Protein AF-A0A521UUV5-F1 (afdb_monomer_lite)

Foldseek 3Di:
DDDDDDDDDDDDDDDDDDDDDDLVLLVVLVVQVVVVVPPDDDDDADDDDPDTDDLVVVLVCLLVFQWEWEDESLLQKTWTWHCDDDPPGGTDIDMDGDDSHQVSVQCVCCVVCVVVHRDPDYHYHHPHDQLCVCVVSCVLVSVLVSSVVRVDPPRSVNSVVRSVVSNVSSVVSVVCVVVCPPHDDPDDDD

Sequence (190 aa):
MAAQPKVDEMGPRHRAAHHSRDWRLARRSLASWQNRLAVETKGAEHVENGFRVDINQILTHVEQSQVMSIFFPILGKSLLIDLRHDAEEGPYVTLAPMAASVEDRLNEFGELRPHFGKPENMLAVPWVWRVGGLKDSGVLAILMRRMDETGSREAGRTCEECYVTLLQAERDQQLAIVKGDGFRTIWERK

Structure (mmCIF, N/CA/C/O backbone):
data_AF-A0A521UUV5-F1
#
_entry.id   AF-A0A521UUV5-F1
#
loop_
_atom_site.group_PDB
_atom_site.id
_atom_site.type_symbol
_atom_site.label_atom_id
_atom_site.label_alt_id
_atom_site.label_comp_id
_atom_site.label_asym_id
_atom_site.label_entity_id
_atom_site.label_seq_id
_atom_site.pdbx_PDB_ins_code
_atom_site.Cartn_x
_atom_site.Cartn_y
_atom_site.Cartn_z
_atom_site.occupancy
_atom_site.B_iso_or_equiv
_atom_site.auth_seq_id
_atom_site.auth_comp_id
_atom_site.auth_asym_id
_atom_site.auth_atom_id
_atom_site.pdbx_PDB_model_num
ATOM 1 N N . MET A 1 1 ? -31.494 52.769 -27.373 1.00 39.16 1 MET A N 1
ATOM 2 C CA . MET A 1 1 ? -30.280 52.217 -28.015 1.00 39.16 1 MET A CA 1
ATOM 3 C C . MET A 1 1 ? -29.458 51.563 -26.918 1.00 39.16 1 MET A C 1
ATOM 5 O O . MET A 1 1 ? -28.804 52.265 -26.170 1.00 39.16 1 MET A O 1
ATOM 9 N N . ALA A 1 2 ? -29.801 50.340 -26.528 1.00 35.97 2 ALA A N 1
ATOM 10 C CA . ALA A 1 2 ? -29.539 49.066 -27.212 1.00 35.97 2 ALA A CA 1
ATOM 11 C C . ALA A 1 2 ? -28.198 48.486 -26.735 1.00 35.97 2 ALA A C 1
ATOM 13 O O . ALA A 1 2 ? -27.128 48.913 -27.152 1.00 35.97 2 ALA A O 1
ATOM 14 N N . ALA A 1 3 ? -28.325 47.548 -25.799 1.00 38.88 3 ALA A N 1
ATOM 15 C CA . ALA A 1 3 ? -27.293 46.634 -25.345 1.00 38.88 3 ALA A CA 1
ATOM 16 C C . ALA A 1 3 ? -27.168 45.425 -26.295 1.00 38.88 3 ALA A C 1
ATOM 18 O O . ALA A 1 3 ? -28.107 45.162 -27.047 1.00 38.88 3 ALA A O 1
ATOM 19 N N . GLN A 1 4 ? -26.069 44.671 -26.103 1.00 30.25 4 GLN A N 1
ATOM 20 C CA . GLN A 1 4 ? -25.720 43.293 -26.539 1.00 30.25 4 GLN A CA 1
ATOM 21 C C . GLN A 1 4 ? -24.612 43.170 -27.614 1.00 30.25 4 GLN A C 1
ATOM 23 O O . GLN A 1 4 ? -24.483 44.096 -28.412 1.00 30.25 4 GLN A O 1
ATOM 28 N N . PRO A 1 5 ? -23.844 42.040 -27.687 1.00 40.56 5 PRO A N 1
ATOM 29 C CA . PRO A 1 5 ? -24.022 40.747 -26.986 1.00 40.56 5 PRO A CA 1
ATOM 30 C C . PRO A 1 5 ? -22.776 40.094 -26.318 1.00 40.56 5 PRO A C 1
ATOM 32 O O . PRO A 1 5 ? -21.636 40.524 -26.459 1.00 40.56 5 PRO A O 1
ATOM 35 N N . LYS A 1 6 ? -23.084 39.005 -25.591 1.00 41.47 6 LYS A N 1
ATOM 36 C CA . LYS A 1 6 ? -22.251 37.914 -25.034 1.00 41.47 6 LYS A CA 1
ATOM 37 C C . LYS A 1 6 ? -21.745 36.947 -26.124 1.00 41.47 6 LYS A C 1
ATOM 39 O O . LYS A 1 6 ? -22.513 36.662 -27.035 1.00 41.47 6 LYS A O 1
ATOM 44 N N . VAL A 1 7 ? -20.576 36.332 -25.904 1.00 33.00 7 VAL A N 1
ATOM 45 C CA . VAL A 1 7 ? -20.200 34.928 -26.243 1.00 33.00 7 VAL A CA 1
ATOM 46 C C . VAL A 1 7 ? -18.916 34.613 -25.450 1.00 33.00 7 VAL A C 1
ATOM 48 O O . VAL A 1 7 ? -17.940 35.340 -25.583 1.00 33.00 7 VAL A O 1
ATOM 51 N N . ASP A 1 8 ? -18.955 33.847 -24.355 1.00 31.62 8 ASP A N 1
ATOM 52 C CA . ASP A 1 8 ? -18.849 32.375 -24.271 1.00 31.62 8 ASP A CA 1
ATOM 53 C C . ASP A 1 8 ? -17.659 31.797 -25.052 1.00 31.62 8 ASP A C 1
ATOM 55 O O . ASP A 1 8 ? -17.785 31.613 -26.251 1.00 31.62 8 ASP A O 1
ATOM 59 N N . GLU A 1 9 ? -16.550 31.480 -24.364 1.00 28.39 9 GLU A N 1
ATOM 60 C CA . GLU A 1 9 ? -15.721 30.293 -24.637 1.00 28.39 9 GLU A CA 1
ATOM 61 C C . GLU A 1 9 ? -14.996 29.835 -23.357 1.00 28.39 9 GLU A C 1
ATOM 63 O O . GLU A 1 9 ? -14.394 30.610 -22.611 1.00 28.39 9 GLU A O 1
ATOM 68 N N . MET A 1 10 ? -15.106 28.532 -23.107 1.00 24.73 10 MET A N 1
ATOM 69 C CA . MET A 1 10 ? -14.727 27.804 -21.906 1.00 24.73 10 MET A CA 1
ATOM 70 C C . MET A 1 10 ? -13.587 26.829 -22.249 1.00 24.73 10 MET A C 1
ATOM 72 O O . MET A 1 10 ? -13.786 25.909 -23.035 1.00 24.73 10 MET A O 1
ATOM 76 N N . GLY A 1 11 ? -12.423 26.991 -21.602 1.00 25.27 11 GLY A N 1
ATOM 77 C CA . GLY A 1 11 ? -11.303 26.026 -21.555 1.00 25.27 11 GLY A CA 1
ATOM 78 C C . GLY A 1 11 ? -10.408 25.930 -22.812 1.00 25.27 11 GLY A C 1
ATOM 79 O O . GLY A 1 11 ? -10.809 26.413 -23.861 1.00 25.27 11 GLY A O 1
ATOM 80 N N . PRO A 1 12 ? -9.212 25.280 -22.756 1.00 33.19 12 PRO A N 1
ATOM 81 C CA . PRO A 1 12 ? -8.883 24.196 -21.827 1.00 33.19 12 PRO A CA 1
ATOM 82 C C . PRO A 1 12 ? -7.486 24.218 -21.142 1.00 33.19 12 PRO A C 1
ATOM 84 O O . PRO A 1 12 ? -6.471 24.617 -21.699 1.00 33.19 12 PRO A O 1
ATOM 87 N N . ARG A 1 13 ? -7.478 23.546 -19.978 1.00 27.12 13 ARG A N 1
ATOM 88 C CA . ARG A 1 13 ? -6.494 22.549 -19.494 1.00 27.12 13 ARG A CA 1
ATOM 89 C C . ARG A 1 13 ? -5.146 23.007 -18.912 1.00 27.12 13 ARG A C 1
ATOM 91 O O . ARG A 1 13 ? -4.189 23.354 -19.594 1.00 27.12 13 ARG A O 1
ATOM 98 N N . HIS A 1 14 ? -5.099 22.807 -17.593 1.00 25.73 14 HIS A N 1
ATOM 99 C CA . HIS A 1 14 ? -3.967 22.462 -16.737 1.00 25.73 14 HIS A CA 1
ATOM 100 C C . HIS A 1 14 ? -2.741 21.885 -17.462 1.00 25.73 14 HIS A C 1
ATOM 102 O O . HIS A 1 14 ? -2.794 20.824 -18.086 1.00 25.73 14 HIS A O 1
ATOM 108 N N . ARG A 1 15 ? -1.605 22.564 -17.273 1.00 26.11 15 ARG A N 1
ATOM 109 C CA . ARG A 1 15 ? -0.266 22.046 -17.555 1.00 26.11 15 ARG A CA 1
ATOM 110 C C . ARG A 1 15 ? 0.054 20.897 -16.599 1.00 26.11 15 ARG A C 1
ATOM 112 O O . ARG A 1 15 ? 0.128 21.101 -15.390 1.00 26.11 15 ARG A O 1
ATOM 119 N N . ALA A 1 16 ? 0.287 19.716 -17.162 1.00 24.22 16 ALA A N 1
ATOM 120 C CA . ALA A 1 16 ? 0.922 18.601 -16.477 1.00 24.22 16 ALA A CA 1
ATOM 121 C C . ALA A 1 16 ? 2.368 18.977 -16.115 1.00 24.22 16 ALA A C 1
ATOM 123 O O . ALA A 1 16 ? 3.147 19.398 -16.973 1.00 24.22 16 ALA A O 1
ATOM 124 N N . ALA A 1 17 ? 2.719 18.840 -14.838 1.00 26.52 17 ALA A N 1
ATOM 125 C CA . ALA A 1 17 ? 4.084 19.001 -14.368 1.00 26.52 17 ALA A CA 1
ATOM 126 C C . ALA A 1 17 ? 4.924 17.788 -14.795 1.00 26.52 17 ALA A C 1
ATOM 128 O O . ALA A 1 17 ? 4.631 16.640 -14.462 1.00 26.52 17 ALA A O 1
ATOM 129 N N . HIS A 1 18 ? 5.981 18.072 -15.549 1.00 25.62 18 HIS A N 1
ATOM 130 C CA . HIS A 1 18 ? 7.067 17.155 -15.859 1.00 25.62 18 HIS A CA 1
ATOM 131 C C . HIS A 1 18 ? 7.788 16.738 -14.566 1.00 25.62 18 HIS A C 1
ATOM 133 O O . HIS A 1 18 ? 8.547 17.525 -14.005 1.00 25.62 18 HIS A O 1
ATOM 139 N N . HIS A 1 19 ? 7.610 15.495 -14.112 1.00 31.23 19 HIS A N 1
ATOM 140 C CA . HIS A 1 19 ? 8.470 14.914 -13.077 1.00 31.23 19 HIS A CA 1
ATOM 141 C C . HIS A 1 19 ? 9.680 14.218 -13.713 1.00 31.23 19 HIS A C 1
ATOM 143 O O . HIS A 1 19 ? 9.561 13.195 -14.390 1.00 31.23 19 HIS A O 1
ATOM 149 N N . SER A 1 20 ? 10.862 14.801 -13.497 1.00 30.95 20 SER A N 1
ATOM 150 C CA . SER A 1 20 ? 12.158 14.229 -13.856 1.00 30.95 20 SER A CA 1
ATOM 151 C C . SER A 1 20 ? 12.395 12.912 -13.113 1.00 30.95 20 SER A C 1
ATOM 153 O O . SER A 1 20 ? 12.417 12.866 -11.883 1.00 30.95 20 SER A O 1
ATOM 155 N N . ARG A 1 21 ? 12.594 11.839 -13.880 1.00 40.84 21 ARG A N 1
ATOM 156 C CA . ARG A 1 21 ? 12.923 10.489 -13.414 1.00 40.84 21 ARG A CA 1
ATOM 157 C C . ARG A 1 21 ? 14.414 10.401 -13.078 1.00 40.84 21 ARG A C 1
ATOM 159 O O . ARG A 1 21 ? 15.226 10.265 -13.990 1.00 40.84 21 ARG A O 1
ATOM 166 N N . ASP A 1 22 ? 14.770 10.416 -11.795 1.00 33.84 22 ASP A N 1
ATOM 167 C CA . ASP A 1 22 ? 16.113 10.015 -11.353 1.00 33.84 22 ASP A CA 1
ATOM 168 C C . ASP A 1 22 ? 16.051 8.777 -10.447 1.00 33.84 22 ASP A C 1
ATOM 170 O O . ASP A 1 22 ? 15.931 8.838 -9.223 1.00 33.84 22 ASP A O 1
ATOM 174 N N . TRP A 1 23 ? 16.127 7.609 -11.083 1.00 38.59 23 TRP A N 1
ATOM 175 C CA . TRP A 1 23 ? 16.108 6.286 -10.450 1.00 38.59 23 TRP A CA 1
ATOM 176 C C . TRP A 1 23 ? 17.332 6.022 -9.552 1.00 38.59 23 TRP A C 1
ATOM 178 O O . TRP A 1 23 ? 17.340 5.066 -8.774 1.00 38.59 23 TRP A O 1
ATOM 188 N N . ARG A 1 24 ? 18.377 6.864 -9.618 1.00 33.59 24 ARG A N 1
ATOM 189 C CA . ARG A 1 24 ? 19.594 6.710 -8.804 1.00 33.59 24 ARG A CA 1
ATOM 190 C C . ARG A 1 24 ? 19.368 7.023 -7.324 1.00 33.59 24 ARG A C 1
ATOM 192 O O . ARG A 1 24 ? 20.062 6.455 -6.482 1.00 33.59 24 ARG A O 1
ATOM 199 N N . LEU A 1 25 ? 18.375 7.850 -6.990 1.00 37.78 25 LEU A N 1
ATOM 200 C CA . LEU A 1 25 ? 18.030 8.171 -5.600 1.00 37.78 25 LEU A CA 1
ATOM 201 C C . LEU A 1 25 ? 17.298 7.014 -4.896 1.00 37.78 25 LEU A C 1
ATOM 203 O O . LEU A 1 25 ? 17.526 6.780 -3.708 1.00 37.78 25 LEU A O 1
ATOM 207 N N . ALA A 1 26 ? 16.539 6.201 -5.639 1.00 41.19 26 ALA A N 1
ATOM 208 C CA . ALA A 1 26 ? 15.884 5.001 -5.109 1.00 41.19 26 ALA A CA 1
ATOM 209 C C . ALA A 1 26 ? 16.890 3.944 -4.599 1.00 41.19 26 ALA A C 1
ATOM 211 O O . ALA A 1 26 ? 16.604 3.223 -3.643 1.00 41.19 26 ALA A O 1
ATOM 212 N N . ARG A 1 27 ? 18.115 3.894 -5.157 1.00 38.59 27 ARG A N 1
ATOM 213 C CA . ARG A 1 27 ? 19.185 2.989 -4.683 1.00 38.59 27 ARG A CA 1
ATOM 214 C C . ARG A 1 27 ? 19.768 3.376 -3.321 1.00 38.59 27 ARG A C 1
ATOM 216 O O . ARG A 1 27 ? 20.249 2.489 -2.625 1.00 38.59 27 ARG A O 1
ATOM 223 N N . ARG A 1 28 ? 19.727 4.655 -2.921 1.00 40.12 28 ARG A N 1
ATOM 224 C CA . ARG A 1 28 ? 20.202 5.088 -1.587 1.00 40.12 28 ARG A CA 1
ATOM 225 C C . ARG A 1 28 ? 19.152 4.851 -0.496 1.00 40.12 28 ARG A C 1
ATOM 227 O O . ARG A 1 28 ? 19.521 4.608 0.645 1.00 40.12 28 ARG A O 1
ATOM 234 N N . SER A 1 29 ? 17.871 4.863 -0.866 1.00 48.12 29 SER A N 1
ATOM 235 C CA . SER A 1 29 ? 16.733 4.638 0.037 1.00 48.12 29 SER A CA 1
ATOM 236 C C . SER A 1 29 ? 16.557 3.162 0.426 1.00 48.12 29 SER A C 1
ATOM 238 O O . SER A 1 29 ? 16.207 2.864 1.561 1.00 48.12 29 SER A O 1
ATOM 240 N N . LEU A 1 30 ? 16.891 2.204 -0.450 1.00 43.31 30 LEU A N 1
ATOM 241 C CA . LEU A 1 30 ? 16.803 0.770 -0.117 1.00 43.31 30 LEU A CA 1
ATOM 242 C C . LEU A 1 30 ? 17.579 0.396 1.158 1.00 43.31 30 LEU A C 1
ATOM 244 O O . LEU A 1 30 ? 17.082 -0.400 1.946 1.00 43.31 30 LEU A O 1
ATOM 248 N N . ALA A 1 31 ? 18.742 1.009 1.400 1.00 42.38 31 ALA A N 1
ATOM 249 C CA . ALA A 1 31 ? 19.551 0.753 2.594 1.00 42.38 31 ALA A CA 1
ATOM 250 C C . ALA A 1 31 ? 18.889 1.243 3.899 1.00 42.38 31 ALA A C 1
ATOM 252 O O . ALA A 1 31 ? 19.028 0.598 4.937 1.00 42.38 31 ALA A O 1
ATOM 253 N N . SER A 1 32 ? 18.135 2.351 3.865 1.00 43.06 32 SER A N 1
ATOM 254 C CA . SER A 1 32 ? 17.418 2.854 5.047 1.00 43.06 32 SER A CA 1
ATOM 255 C C . SER A 1 32 ? 16.135 2.066 5.335 1.00 43.06 32 SER A C 1
ATOM 257 O O . SER A 1 32 ? 15.787 1.897 6.502 1.00 43.06 32 SER A O 1
ATOM 259 N N . TRP A 1 33 ? 15.480 1.508 4.308 1.00 47.69 33 TRP A N 1
ATOM 260 C CA . TRP A 1 33 ? 14.382 0.544 4.480 1.00 47.69 33 TRP A CA 1
ATOM 261 C C . TRP A 1 33 ? 14.879 -0.823 4.982 1.00 47.69 33 TRP A C 1
ATOM 263 O O . TRP A 1 33 ? 14.251 -1.427 5.849 1.00 47.69 33 TRP A O 1
ATOM 273 N N . GLN A 1 34 ? 16.032 -1.293 4.489 1.00 42.59 34 GLN A N 1
ATOM 274 C CA . GLN A 1 34 ? 16.651 -2.568 4.885 1.00 42.59 34 GLN A CA 1
ATOM 275 C C . GLN A 1 34 ? 16.965 -2.635 6.383 1.00 42.59 34 GLN A C 1
ATOM 277 O O . GLN A 1 34 ? 16.789 -3.686 6.994 1.00 42.5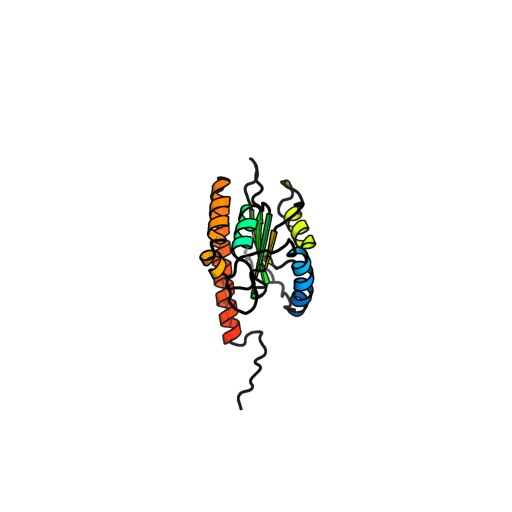9 34 GLN A O 1
ATOM 282 N N . ASN A 1 35 ? 17.368 -1.516 6.992 1.00 37.88 35 ASN A N 1
ATOM 283 C CA . ASN A 1 35 ? 17.810 -1.500 8.387 1.00 37.88 35 ASN A CA 1
ATOM 284 C C . ASN A 1 35 ? 16.673 -1.725 9.408 1.00 37.88 35 ASN A C 1
ATOM 286 O O . ASN A 1 35 ? 16.951 -1.976 10.575 1.00 37.88 35 ASN A O 1
ATOM 290 N N . ARG A 1 36 ? 15.397 -1.654 8.988 1.00 38.00 36 ARG A N 1
ATOM 291 C CA . ARG A 1 36 ? 14.223 -1.876 9.858 1.00 38.00 36 ARG A CA 1
ATOM 292 C C . ARG A 1 36 ? 13.464 -3.182 9.565 1.00 38.00 36 ARG A C 1
ATOM 294 O O . ARG A 1 36 ? 12.568 -3.533 10.319 1.00 38.00 36 ARG A O 1
ATOM 301 N N . LEU A 1 37 ? 13.855 -3.933 8.526 1.00 41.78 37 LEU A N 1
ATOM 302 C CA . LEU A 1 37 ? 13.413 -5.325 8.307 1.00 41.78 37 LEU A CA 1
ATOM 303 C C . LEU A 1 37 ? 14.163 -6.325 9.201 1.00 41.78 37 LEU A C 1
ATOM 305 O O . LEU A 1 37 ? 13.829 -7.506 9.219 1.00 41.78 37 LEU A O 1
ATOM 309 N N . ALA A 1 38 ? 15.157 -5.859 9.962 1.00 35.59 38 ALA A N 1
ATOM 310 C CA . ALA A 1 38 ? 15.860 -6.628 10.981 1.00 35.59 38 ALA A CA 1
ATOM 311 C C . ALA A 1 38 ? 15.001 -6.812 12.249 1.00 35.59 38 ALA A C 1
ATOM 313 O O . ALA A 1 38 ? 15.435 -6.516 13.357 1.00 35.59 38 ALA A O 1
ATOM 314 N N . VAL A 1 39 ? 13.770 -7.296 12.090 1.00 37.94 39 VAL A N 1
ATOM 315 C CA . VAL A 1 39 ? 13.074 -8.025 13.152 1.00 37.94 39 VAL A CA 1
ATOM 316 C C . VAL A 1 39 ? 13.260 -9.505 12.823 1.00 37.94 39 VAL A C 1
ATOM 318 O O . VAL A 1 39 ? 12.535 -10.096 12.029 1.00 37.94 39 VAL A O 1
ATOM 321 N N . GLU A 1 40 ? 14.378 -10.011 13.344 1.00 32.34 40 GLU A N 1
ATOM 322 C CA . GLU A 1 40 ? 14.706 -11.403 13.676 1.00 32.34 40 GLU A CA 1
ATOM 323 C C . GLU A 1 40 ? 13.996 -12.492 12.844 1.00 32.34 40 GLU A C 1
ATOM 325 O O . GLU A 1 40 ? 12.920 -12.987 13.170 1.00 32.34 40 GLU A O 1
ATOM 330 N N . THR A 1 41 ? 14.631 -12.884 11.737 1.00 29.00 41 THR A N 1
ATOM 331 C CA . THR A 1 41 ? 14.169 -13.941 10.831 1.00 29.00 41 THR A CA 1
ATOM 332 C C . THR A 1 41 ? 14.641 -15.321 11.298 1.00 29.00 41 THR A C 1
ATOM 334 O O . THR A 1 41 ? 15.838 -15.617 11.306 1.00 29.00 41 THR A O 1
ATOM 337 N N . LYS A 1 42 ? 13.703 -16.220 11.624 1.00 24.94 42 LYS A N 1
ATOM 338 C CA . LYS A 1 42 ? 13.978 -17.662 11.732 1.00 24.94 42 LYS A CA 1
ATOM 339 C C . LYS A 1 42 ? 12.810 -18.507 11.187 1.00 24.94 42 LYS A C 1
ATOM 341 O O . LYS A 1 42 ? 11.946 -18.922 11.945 1.00 24.94 42 LYS A O 1
ATOM 346 N N . GLY A 1 43 ? 12.872 -18.821 9.887 1.00 27.17 43 GLY A N 1
ATOM 347 C CA . GLY A 1 43 ? 12.387 -20.086 9.305 1.00 27.17 43 GLY A CA 1
ATOM 348 C C . GLY A 1 43 ? 11.097 -20.093 8.462 1.00 27.17 43 GLY A C 1
ATOM 349 O O . GLY A 1 43 ? 10.021 -20.202 9.027 1.00 27.17 43 GLY A O 1
ATOM 350 N N . ALA A 1 44 ? 11.238 -20.190 7.130 1.00 31.23 44 ALA A N 1
ATOM 351 C CA . ALA A 1 44 ? 10.778 -21.245 6.199 1.00 31.23 44 ALA A CA 1
ATOM 352 C C . ALA A 1 44 ? 10.869 -20.731 4.740 1.00 31.23 44 ALA A C 1
ATOM 354 O O . ALA A 1 44 ? 10.620 -19.564 4.453 1.00 31.23 44 ALA A O 1
ATOM 355 N N . GLU A 1 45 ? 11.311 -21.582 3.811 1.00 38.09 45 GLU A N 1
ATOM 356 C CA . GLU A 1 45 ? 11.991 -21.165 2.574 1.00 38.09 45 GLU A CA 1
ATOM 357 C C . GLU A 1 45 ? 11.100 -21.227 1.316 1.00 38.09 45 GLU A C 1
ATOM 359 O O . GLU A 1 45 ? 10.548 -22.275 0.994 1.00 38.09 45 GLU A O 1
ATOM 364 N N . HIS A 1 46 ? 11.039 -20.132 0.548 1.00 38.19 46 HIS A N 1
ATOM 365 C CA . HIS A 1 46 ? 10.599 -20.124 -0.854 1.00 38.19 46 HIS A CA 1
ATOM 366 C C . HIS A 1 46 ? 11.621 -19.336 -1.689 1.00 38.19 46 HIS A C 1
ATOM 368 O O . HIS A 1 46 ? 12.008 -18.228 -1.311 1.00 38.19 46 HIS A O 1
ATOM 374 N N . VAL A 1 47 ? 12.108 -19.914 -2.794 1.00 37.38 47 VAL A N 1
ATOM 375 C CA . VAL A 1 47 ? 13.222 -19.365 -3.588 1.00 37.38 47 VAL A CA 1
ATOM 376 C C . VAL A 1 47 ? 12.758 -19.024 -5.000 1.00 37.38 47 VAL A C 1
ATOM 378 O O . VAL A 1 47 ? 12.553 -19.915 -5.813 1.00 37.38 47 VAL A O 1
ATOM 381 N N . GLU A 1 48 ? 12.720 -17.731 -5.321 1.00 37.88 48 GLU A N 1
ATOM 382 C CA . GLU A 1 48 ? 12.857 -17.230 -6.694 1.00 37.88 48 GLU A CA 1
ATOM 383 C C . GLU A 1 48 ? 13.774 -15.990 -6.684 1.00 37.88 48 GLU A C 1
ATOM 385 O O . GLU A 1 48 ? 13.553 -15.033 -5.940 1.00 37.88 48 GLU A O 1
ATOM 390 N N . ASN A 1 49 ? 14.835 -16.030 -7.500 1.00 36.03 49 ASN A N 1
ATOM 391 C CA . ASN A 1 49 ? 15.835 -14.973 -7.736 1.00 36.03 49 ASN A CA 1
ATOM 392 C C . ASN A 1 49 ? 16.716 -14.513 -6.556 1.00 36.03 49 ASN A C 1
ATOM 394 O O . ASN A 1 49 ? 16.981 -13.323 -6.393 1.00 36.03 49 ASN A O 1
ATOM 398 N N . GLY A 1 50 ? 17.2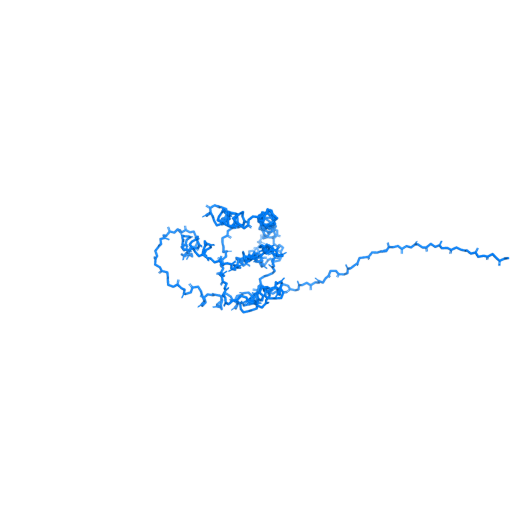59 -15.446 -5.767 1.00 37.78 50 GLY A N 1
ATOM 399 C CA . GLY A 1 50 ? 18.397 -15.168 -4.868 1.00 37.78 50 GLY A CA 1
ATOM 400 C C . GLY A 1 50 ? 18.107 -14.247 -3.672 1.00 37.78 50 GLY A C 1
ATOM 401 O O . GLY A 1 50 ? 18.995 -14.023 -2.853 1.00 37.78 50 GLY A O 1
ATOM 402 N N . PHE A 1 51 ? 16.873 -13.759 -3.529 1.00 43.62 51 PHE A N 1
ATOM 403 C CA . PHE A 1 51 ? 16.373 -13.057 -2.352 1.00 43.62 51 PHE A CA 1
ATOM 404 C C . PHE A 1 51 ? 15.573 -14.037 -1.492 1.00 43.62 51 PHE A C 1
ATOM 406 O O . PHE A 1 51 ? 14.489 -14.474 -1.869 1.00 43.62 51 PHE A O 1
ATOM 413 N N . ARG A 1 52 ? 16.122 -14.403 -0.330 1.00 48.72 52 ARG A N 1
ATOM 414 C CA . ARG A 1 52 ? 15.440 -15.241 0.664 1.00 48.72 52 ARG A CA 1
ATOM 415 C C . ARG A 1 52 ? 14.501 -14.357 1.478 1.00 48.72 52 ARG A C 1
ATOM 417 O O . ARG A 1 52 ? 14.919 -13.774 2.473 1.00 48.72 52 ARG A O 1
ATOM 424 N N . VAL A 1 53 ? 13.261 -14.222 1.030 1.00 59.44 53 VAL A N 1
ATOM 425 C CA . VAL A 1 53 ? 12.207 -13.545 1.789 1.00 59.44 53 VAL A CA 1
ATOM 426 C C . VAL A 1 53 ? 11.201 -14.603 2.214 1.00 59.44 53 VAL A C 1
ATOM 428 O O . VAL A 1 53 ? 10.649 -15.318 1.381 1.00 59.44 53 VAL A O 1
ATOM 431 N N . ASP A 1 54 ? 11.012 -14.726 3.521 1.00 77.12 54 ASP A N 1
ATOM 432 C CA . ASP A 1 54 ? 10.071 -15.664 4.115 1.00 77.12 54 ASP A CA 1
ATOM 433 C C . ASP A 1 54 ? 8.648 -15.130 3.935 1.00 77.12 54 ASP A C 1
ATOM 435 O O . ASP A 1 54 ? 8.227 -14.167 4.584 1.00 77.12 54 ASP A O 1
ATOM 439 N N . ILE A 1 55 ? 7.911 -15.736 3.006 1.00 84.25 55 ILE A N 1
ATOM 440 C CA . ILE A 1 55 ? 6.547 -15.308 2.715 1.00 84.25 55 ILE A CA 1
ATOM 441 C C . ILE A 1 55 ? 5.624 -15.506 3.921 1.00 84.25 55 ILE A C 1
ATOM 443 O O . ILE A 1 55 ? 4.735 -14.689 4.137 1.00 84.25 55 ILE A O 1
ATOM 447 N N . ASN A 1 56 ? 5.867 -16.521 4.756 1.00 85.88 56 ASN A N 1
ATOM 448 C CA . ASN A 1 56 ? 5.053 -16.779 5.943 1.00 85.88 56 ASN A CA 1
ATOM 449 C C . ASN A 1 56 ? 5.248 -15.684 6.990 1.00 85.88 56 ASN A C 1
ATOM 451 O O . ASN A 1 56 ? 4.291 -15.275 7.651 1.00 85.88 56 ASN A O 1
ATOM 455 N N . GLN A 1 57 ? 6.468 -15.158 7.104 1.00 85.94 57 GLN A N 1
ATOM 456 C CA . GLN A 1 57 ? 6.733 -14.011 7.964 1.00 85.94 57 GLN A CA 1
ATOM 457 C C . GLN A 1 57 ? 6.002 -12.758 7.460 1.00 85.94 57 GLN A C 1
ATOM 459 O O . GLN A 1 57 ? 5.404 -12.038 8.261 1.00 85.94 57 GLN A O 1
ATOM 464 N N . ILE A 1 58 ? 5.983 -12.516 6.141 1.00 89.56 58 ILE A N 1
ATOM 465 C CA . ILE A 1 58 ? 5.192 -11.418 5.562 1.00 89.56 58 ILE A CA 1
ATOM 466 C C . ILE A 1 58 ? 3.713 -11.598 5.895 1.00 89.56 58 ILE A C 1
ATOM 468 O O . ILE A 1 58 ? 3.101 -10.654 6.383 1.00 89.56 58 ILE A O 1
ATOM 472 N N . LEU A 1 59 ? 3.148 -12.786 5.669 1.00 92.56 59 LEU A N 1
ATOM 473 C CA . LEU A 1 59 ? 1.744 -13.069 5.978 1.00 92.56 59 LEU A CA 1
ATOM 474 C C . LEU A 1 59 ? 1.441 -12.805 7.458 1.00 92.56 59 LEU A C 1
ATOM 476 O O . LEU A 1 59 ? 0.471 -12.120 7.764 1.00 92.56 59 LEU A O 1
ATOM 480 N N . THR A 1 60 ? 2.316 -13.253 8.362 1.00 93.75 60 THR A N 1
ATOM 481 C CA . THR A 1 60 ? 2.185 -13.023 9.810 1.00 93.75 60 THR A CA 1
ATOM 482 C C . THR A 1 60 ? 2.196 -11.533 10.158 1.00 93.75 60 THR A C 1
ATOM 484 O O . THR A 1 60 ? 1.335 -11.060 10.895 1.00 93.75 60 THR A O 1
ATOM 487 N N . HIS A 1 61 ? 3.130 -10.756 9.608 1.00 92.81 61 HIS A N 1
ATOM 488 C CA . HIS A 1 61 ? 3.188 -9.321 9.885 1.00 92.81 61 HIS A CA 1
ATOM 489 C C . HIS A 1 61 ? 2.020 -8.555 9.255 1.00 92.81 61 HIS A C 1
ATOM 491 O O . HIS A 1 61 ? 1.488 -7.634 9.879 1.00 92.81 61 HIS A O 1
ATOM 497 N N . VAL A 1 62 ? 1.605 -8.933 8.041 1.00 95.00 62 VAL A N 1
ATOM 498 C CA . VAL A 1 62 ? 0.426 -8.372 7.367 1.00 95.00 62 VAL A CA 1
ATOM 499 C C . VAL A 1 62 ? -0.839 -8.689 8.153 1.00 95.00 62 VAL A C 1
ATOM 501 O O . VAL A 1 62 ? -1.736 -7.862 8.167 1.00 95.00 62 VAL A O 1
ATOM 504 N N . GLU A 1 63 ? -0.919 -9.824 8.844 1.00 95.94 63 GLU A N 1
ATOM 505 C CA . GLU A 1 63 ? -2.039 -10.158 9.730 1.00 95.94 63 GLU A CA 1
ATOM 506 C C . GLU A 1 63 ? -2.111 -9.231 10.956 1.00 95.94 63 GLU A C 1
ATOM 508 O O . GLU A 1 63 ? -3.185 -8.815 11.376 1.00 95.94 63 GLU A O 1
ATOM 513 N N . GLN A 1 64 ? -0.960 -8.878 11.529 1.00 94.88 64 GLN A N 1
ATOM 514 C CA . GLN A 1 64 ? -0.881 -8.191 12.824 1.00 94.88 64 GLN A CA 1
ATOM 515 C C . GLN A 1 64 ? -0.860 -6.660 12.715 1.00 94.88 64 GLN A C 1
ATOM 517 O O . GLN A 1 64 ? -1.245 -5.958 13.650 1.00 94.88 64 GLN A O 1
ATOM 522 N N . SER A 1 65 ? -0.400 -6.119 11.587 1.00 96.50 65 SER A N 1
ATOM 523 C CA . SER A 1 65 ? -0.125 -4.684 11.452 1.00 96.50 65 SER A CA 1
ATOM 524 C C . SER A 1 65 ? -1.385 -3.880 11.141 1.00 96.50 65 SER A C 1
ATOM 526 O O . SER A 1 65 ? -2.178 -4.269 10.290 1.00 96.50 65 SER A O 1
ATOM 528 N N . GLN A 1 66 ? -1.580 -2.735 11.796 1.00 96.50 66 GLN A N 1
ATOM 529 C CA . GLN A 1 66 ? -2.707 -1.833 11.504 1.00 96.50 66 GLN A CA 1
ATOM 530 C C . GLN A 1 66 ? -2.396 -0.873 10.350 1.00 96.50 66 GLN A C 1
ATOM 532 O O . GLN A 1 66 ? -3.262 -0.607 9.525 1.00 96.50 66 GLN A O 1
ATOM 537 N N . VAL A 1 67 ? -1.150 -0.403 10.257 1.00 97.81 67 VAL A N 1
ATOM 538 C CA . VAL A 1 67 ? -0.693 0.511 9.203 1.00 97.81 67 VAL A CA 1
ATOM 539 C C . VAL A 1 67 ? 0.414 -0.157 8.401 1.00 97.81 67 VAL A C 1
ATOM 541 O O . VAL A 1 67 ? 1.356 -0.719 8.968 1.00 97.81 67 VAL A O 1
ATOM 544 N N . MET A 1 68 ? 0.298 -0.124 7.076 1.00 97.50 68 MET A N 1
ATOM 545 C CA . MET A 1 68 ? 1.175 -0.837 6.155 1.00 97.50 68 MET A CA 1
ATOM 546 C C . MET A 1 68 ? 1.506 0.014 4.923 1.00 97.50 68 MET A C 1
ATOM 548 O O . MET A 1 68 ? 0.653 0.694 4.358 1.00 97.50 68 MET A O 1
ATOM 552 N N . SER A 1 69 ? 2.748 -0.087 4.454 1.00 96.56 69 SER A N 1
ATOM 553 C CA . SER A 1 69 ? 3.195 0.428 3.159 1.00 96.56 69 SER A CA 1
ATOM 554 C C . SER A 1 69 ? 3.902 -0.688 2.401 1.00 96.56 69 SER A C 1
ATOM 556 O O . SER A 1 69 ? 5.073 -0.985 2.655 1.00 96.56 69 SER A O 1
ATOM 558 N N . ILE A 1 70 ? 3.210 -1.277 1.428 1.00 95.75 70 ILE A N 1
ATOM 559 C CA . ILE A 1 70 ? 3.789 -2.256 0.506 1.00 95.75 70 ILE A CA 1
ATOM 560 C C . ILE A 1 70 ? 4.317 -1.488 -0.700 1.00 95.75 70 ILE A C 1
ATOM 562 O O . ILE A 1 70 ? 3.545 -0.903 -1.454 1.00 95.75 70 ILE A O 1
ATOM 566 N N . PHE A 1 71 ? 5.631 -1.434 -0.885 1.00 92.69 71 PHE A N 1
ATOM 567 C CA . PHE A 1 71 ? 6.240 -0.657 -1.962 1.00 92.69 71 PHE A CA 1
ATOM 568 C C . PHE A 1 71 ? 6.800 -1.546 -3.064 1.00 92.69 71 PHE A C 1
ATOM 570 O O . PHE A 1 71 ? 7.349 -2.607 -2.797 1.00 92.69 71 PHE A O 1
ATOM 577 N N . PHE A 1 72 ? 6.678 -1.077 -4.305 1.00 93.06 72 PHE A N 1
ATOM 578 C CA . PHE A 1 72 ? 7.040 -1.773 -5.535 1.00 93.06 72 PHE A CA 1
ATOM 579 C C . PHE A 1 72 ? 8.181 -1.003 -6.209 1.00 93.06 72 PHE A C 1
ATOM 581 O O . PHE A 1 72 ? 7.916 -0.107 -7.020 1.00 93.06 72 PHE A O 1
ATOM 588 N N . PRO A 1 73 ? 9.456 -1.313 -5.895 1.00 88.56 73 PRO A N 1
ATOM 589 C CA . PRO A 1 73 ? 10.604 -0.533 -6.360 1.00 88.56 73 PRO A CA 1
ATOM 590 C C . PRO A 1 73 ? 10.670 -0.376 -7.876 1.00 88.56 73 PRO A C 1
ATOM 592 O O . PRO A 1 73 ? 10.977 0.704 -8.374 1.00 88.56 73 PRO A O 1
ATOM 595 N N . ILE A 1 74 ? 10.333 -1.439 -8.609 1.00 87.12 74 ILE A N 1
ATOM 596 C CA . ILE A 1 74 ? 10.347 -1.440 -10.075 1.00 87.12 74 ILE A CA 1
ATOM 597 C C . ILE A 1 74 ? 9.309 -0.459 -10.634 1.00 87.12 74 ILE A C 1
ATOM 599 O O . ILE A 1 74 ? 9.556 0.146 -11.671 1.00 87.12 74 ILE A O 1
ATOM 603 N N . LEU A 1 75 ? 8.177 -0.271 -9.949 1.00 91.81 75 LEU A N 1
ATOM 604 C CA . LEU A 1 75 ? 7.093 0.613 -10.388 1.00 91.81 75 LEU A CA 1
ATOM 605 C C . LEU A 1 75 ? 7.206 2.032 -9.815 1.00 91.81 75 LEU A C 1
ATOM 607 O O . LEU A 1 75 ? 6.497 2.927 -10.272 1.00 91.81 75 LEU A O 1
ATOM 611 N N . GLY A 1 76 ? 8.053 2.248 -8.803 1.00 91.44 76 GLY A N 1
ATOM 612 C CA . GLY A 1 76 ? 8.133 3.518 -8.076 1.00 91.44 76 GLY A CA 1
ATOM 613 C C . GLY A 1 76 ? 6.847 3.868 -7.315 1.00 91.44 76 GLY A C 1
ATOM 614 O O . GLY A 1 76 ? 6.563 5.046 -7.100 1.00 91.44 76 GLY A O 1
ATOM 615 N N . LYS A 1 77 ? 6.053 2.859 -6.935 1.00 96.12 77 LYS A N 1
ATOM 616 C CA . LYS A 1 77 ? 4.742 3.009 -6.280 1.00 96.12 77 LYS A CA 1
ATOM 617 C C . LYS A 1 77 ? 4.710 2.330 -4.914 1.00 96.12 77 LYS A C 1
ATOM 619 O O . LYS A 1 77 ? 5.494 1.423 -4.646 1.00 96.12 77 LYS A O 1
ATOM 624 N N . SER A 1 78 ? 3.755 2.724 -4.085 1.00 97.00 78 SER A N 1
ATOM 625 C CA . SER A 1 78 ? 3.415 2.080 -2.821 1.00 97.00 78 SER A CA 1
ATOM 626 C C . SER A 1 78 ? 1.907 1.931 -2.692 1.00 97.00 78 SER A C 1
ATOM 628 O O . SER A 1 78 ? 1.177 2.874 -2.974 1.00 97.00 78 SER A O 1
ATOM 630 N N . LEU A 1 79 ? 1.466 0.758 -2.249 1.00 98.06 79 LEU A N 1
ATOM 631 C CA . LEU A 1 79 ? 0.130 0.532 -1.724 1.00 98.06 79 LEU A CA 1
ATOM 632 C C . LEU A 1 79 ? 0.148 0.863 -0.235 1.00 98.06 79 LEU A C 1
ATOM 634 O O . LEU A 1 79 ? 0.881 0.237 0.537 1.00 98.06 79 LEU A O 1
ATOM 638 N N . LEU A 1 80 ? -0.630 1.868 0.139 1.00 98.19 80 LEU A N 1
ATOM 639 C CA . LEU A 1 80 ? -0.800 2.305 1.515 1.00 98.19 80 LEU A CA 1
ATOM 640 C C . LEU A 1 80 ? -2.078 1.710 2.061 1.00 98.19 80 LEU A C 1
ATOM 642 O O . LEU A 1 80 ? -3.107 1.769 1.392 1.00 98.19 80 LEU A O 1
ATOM 646 N N . ILE A 1 81 ? -1.995 1.158 3.265 1.00 98.31 81 ILE A N 1
ATOM 647 C CA . ILE A 1 81 ? -3.136 0.624 3.992 1.00 98.31 81 ILE A CA 1
ATOM 648 C C . ILE A 1 81 ? -3.079 1.152 5.423 1.00 98.31 81 ILE A C 1
ATOM 650 O O . ILE A 1 81 ? -2.054 1.026 6.090 1.00 98.31 81 ILE A O 1
ATOM 654 N N . ASP A 1 82 ? -4.186 1.697 5.905 1.00 97.69 82 ASP A N 1
ATOM 655 C CA . ASP A 1 82 ? -4.404 2.018 7.311 1.00 97.69 82 ASP A CA 1
ATOM 656 C C . ASP A 1 82 ? -5.755 1.438 7.738 1.00 97.69 82 ASP A C 1
ATOM 658 O O . ASP A 1 82 ? -6.804 1.884 7.284 1.00 97.69 82 ASP A O 1
ATOM 662 N N . LEU A 1 83 ? -5.722 0.406 8.576 1.00 97.56 83 LEU A N 1
ATOM 663 C CA . LEU A 1 83 ? -6.907 -0.310 9.044 1.00 97.56 83 LEU A CA 1
ATOM 664 C C . LEU A 1 83 ? -7.544 0.324 10.287 1.00 97.56 83 LEU A C 1
ATOM 666 O O . LEU A 1 83 ? -8.608 -0.129 10.716 1.00 97.56 83 LEU A O 1
ATOM 670 N N . ARG A 1 84 ? -6.925 1.368 10.860 1.00 96.62 84 ARG A N 1
ATOM 671 C CA . ARG A 1 84 ? -7.525 2.129 11.961 1.00 96.62 84 ARG A CA 1
ATOM 672 C C . ARG A 1 84 ? -8.833 2.746 11.473 1.00 96.62 84 ARG A C 1
ATOM 674 O O . ARG A 1 84 ? -8.893 3.276 10.363 1.00 96.62 84 ARG A O 1
ATOM 681 N N . HIS A 1 85 ? -9.872 2.647 12.285 1.00 96.25 85 HIS A N 1
ATOM 682 C CA . HIS A 1 85 ? -11.194 3.157 11.957 1.00 96.25 85 HIS A CA 1
ATOM 683 C C . HIS A 1 85 ? -11.992 3.428 13.229 1.00 96.25 85 HIS A C 1
ATOM 685 O O . HIS A 1 85 ? -11.692 2.879 14.292 1.00 96.25 85 HIS A O 1
ATOM 691 N N . ASP A 1 86 ? -13.023 4.250 13.093 1.00 94.75 86 ASP A N 1
ATOM 692 C CA . ASP A 1 86 ? -14.006 4.540 14.131 1.00 94.75 86 ASP A CA 1
ATOM 693 C C . ASP A 1 86 ? -15.396 4.773 13.507 1.00 94.75 86 ASP A C 1
ATOM 695 O O . ASP A 1 86 ? -15.699 4.264 12.426 1.00 94.75 86 ASP A O 1
ATOM 699 N N . ALA A 1 87 ? -16.278 5.477 14.220 1.00 92.06 87 ALA A N 1
ATOM 700 C CA . ALA A 1 87 ? -17.634 5.756 13.763 1.00 92.06 87 ALA A CA 1
ATOM 701 C C . ALA A 1 87 ? -17.707 6.803 12.635 1.00 92.06 87 ALA A C 1
ATOM 703 O O . ALA A 1 87 ? -18.712 6.842 11.924 1.00 92.06 87 ALA A O 1
ATOM 704 N N . GLU A 1 88 ? -16.692 7.655 12.491 1.00 91.31 88 GLU A N 1
ATOM 705 C CA . GLU A 1 88 ? -16.660 8.759 11.530 1.00 91.31 88 GLU A CA 1
ATOM 706 C C . GLU A 1 88 ? -15.818 8.413 10.300 1.00 91.31 88 GLU A C 1
ATOM 708 O O . GLU A 1 88 ? -16.198 8.756 9.179 1.00 91.31 88 GLU A O 1
ATOM 713 N N . GLU A 1 89 ? -14.702 7.705 10.487 1.00 92.94 89 GLU A N 1
ATOM 714 C CA . GLU A 1 89 ? -13.743 7.441 9.420 1.00 92.94 89 GLU A CA 1
ATOM 715 C C . GLU A 1 89 ? -13.370 5.949 9.341 1.00 92.94 89 GLU A C 1
ATOM 717 O O . GLU A 1 89 ? -12.845 5.347 10.279 1.00 92.94 89 GLU A O 1
ATOM 722 N N . GLY A 1 90 ? -13.639 5.337 8.182 1.00 93.88 90 GLY A N 1
ATOM 723 C CA . GLY A 1 90 ? -13.324 3.932 7.900 1.00 93.88 90 GLY A CA 1
ATOM 724 C C . GLY A 1 90 ? -11.834 3.683 7.623 1.00 93.88 90 GLY A C 1
ATOM 725 O O . GLY A 1 90 ? -11.043 4.622 7.600 1.00 93.88 90 GLY A O 1
ATOM 726 N N . PRO A 1 91 ? -11.412 2.432 7.374 1.00 96.88 91 PRO A N 1
ATOM 727 C CA . PRO A 1 91 ? -10.043 2.151 6.953 1.00 96.88 91 PRO A CA 1
ATOM 728 C C . PRO A 1 91 ? -9.725 2.784 5.591 1.00 96.88 91 PRO A C 1
ATOM 730 O O . PRO A 1 91 ? -10.598 2.968 4.741 1.00 96.88 91 PRO A O 1
ATOM 733 N N . TYR A 1 92 ? -8.448 3.076 5.375 1.00 97.00 92 TYR A N 1
ATOM 734 C CA . TYR A 1 92 ? -7.945 3.822 4.231 1.00 97.00 92 TYR A CA 1
ATOM 735 C C . TYR A 1 92 ? -7.001 2.980 3.376 1.00 97.00 92 TYR A C 1
ATOM 737 O O . TYR A 1 92 ? -6.111 2.298 3.890 1.00 97.00 92 TYR A O 1
ATOM 745 N N . VAL A 1 93 ? -7.169 3.063 2.056 1.00 97.81 93 VAL A N 1
ATOM 746 C CA . VAL A 1 93 ? -6.319 2.382 1.076 1.00 97.81 93 VAL A CA 1
ATOM 747 C C . VAL A 1 93 ? -6.066 3.306 -0.101 1.00 97.81 93 VAL A C 1
ATOM 749 O O . VAL A 1 93 ? -7.002 3.902 -0.626 1.00 97.81 93 VAL A O 1
ATOM 752 N N . THR A 1 94 ? -4.815 3.423 -0.541 1.00 97.88 94 THR A N 1
ATOM 753 C CA . THR A 1 94 ? -4.490 4.208 -1.740 1.00 97.88 94 THR A CA 1
ATOM 754 C C . THR A 1 94 ? -3.171 3.785 -2.375 1.00 97.88 94 THR A C 1
ATOM 756 O O . THR A 1 94 ? -2.352 3.091 -1.766 1.00 97.88 94 THR A O 1
ATOM 759 N N . LEU A 1 95 ? -2.934 4.258 -3.598 1.00 98.06 95 LEU A N 1
ATOM 760 C CA . LEU A 1 95 ? -1.622 4.228 -4.229 1.00 98.06 95 LEU A CA 1
ATOM 761 C C . LEU A 1 95 ? -0.932 5.583 -4.093 1.00 98.06 95 LEU A C 1
ATOM 763 O O . LEU A 1 95 ? -1.484 6.617 -4.457 1.00 98.06 95 LEU A O 1
ATOM 767 N N . ALA A 1 96 ? 0.329 5.554 -3.681 1.00 96.12 96 ALA A N 1
ATOM 768 C CA . ALA A 1 96 ? 1.195 6.722 -3.608 1.00 96.12 96 ALA A CA 1
ATOM 769 C C . ALA A 1 96 ? 2.524 6.461 -4.337 1.00 96.12 96 ALA A C 1
ATOM 771 O O . ALA A 1 96 ? 2.887 5.304 -4.583 1.00 96.12 96 ALA A O 1
ATOM 772 N N . PRO A 1 97 ? 3.294 7.502 -4.691 1.00 95.00 97 PRO A N 1
ATOM 773 C CA . PRO A 1 97 ? 4.709 7.340 -5.004 1.00 95.00 97 PRO A CA 1
ATOM 774 C C . PRO A 1 97 ? 5.462 6.699 -3.832 1.00 95.00 97 PRO A C 1
ATOM 776 O O . PRO A 1 97 ? 5.016 6.738 -2.683 1.00 95.00 97 PRO A O 1
ATOM 779 N N . MET A 1 98 ? 6.628 6.119 -4.105 1.00 90.38 98 MET A N 1
ATOM 780 C CA . MET A 1 98 ? 7.518 5.693 -3.026 1.00 90.38 98 MET A CA 1
ATOM 781 C C . MET A 1 98 ? 8.012 6.892 -2.215 1.00 90.38 98 MET A C 1
ATOM 783 O O . MET A 1 98 ? 8.549 7.847 -2.775 1.00 90.38 98 MET A O 1
ATOM 787 N N . ALA A 1 99 ? 7.890 6.794 -0.894 1.00 87.31 99 ALA A N 1
ATOM 788 C CA . ALA A 1 99 ? 8.509 7.733 0.028 1.00 87.31 99 ALA A CA 1
ATOM 789 C C . ALA A 1 99 ? 10.039 7.570 0.033 1.00 87.31 99 ALA A C 1
ATOM 791 O O . ALA A 1 99 ? 10.572 6.478 -0.194 1.00 87.31 99 ALA A O 1
ATOM 792 N N . ALA A 1 100 ? 10.753 8.657 0.332 1.00 79.81 100 ALA A N 1
ATOM 793 C CA . ALA A 1 100 ? 12.210 8.632 0.442 1.00 79.81 100 ALA A CA 1
ATOM 794 C C . ALA A 1 100 ? 12.687 7.855 1.686 1.00 79.81 100 ALA A C 1
ATOM 796 O O . ALA A 1 100 ? 13.774 7.262 1.658 1.00 79.81 100 ALA A O 1
ATOM 797 N N . SER A 1 101 ? 11.864 7.798 2.741 1.00 83.56 101 SER A N 1
ATOM 798 C CA . SER A 1 101 ? 12.136 7.073 3.984 1.00 83.56 101 SER A CA 1
ATOM 799 C C . SER A 1 101 ? 10.864 6.583 4.698 1.00 83.56 101 SER A C 1
ATOM 801 O O . SER A 1 101 ? 9.750 6.993 4.371 1.00 83.56 101 SER A O 1
ATOM 803 N N . VAL A 1 102 ? 11.044 5.713 5.704 1.00 83.75 102 VAL A N 1
ATOM 804 C CA . VAL A 1 102 ? 9.972 5.277 6.627 1.00 83.75 102 VAL A CA 1
ATOM 805 C C . VAL A 1 102 ? 9.354 6.471 7.348 1.00 83.75 102 VAL A C 1
ATOM 807 O O . VAL A 1 102 ? 8.141 6.532 7.504 1.00 83.75 102 VAL A O 1
ATOM 810 N N . GLU A 1 103 ? 10.192 7.404 7.791 1.00 87.94 103 GLU A N 1
ATOM 811 C CA . GLU A 1 103 ? 9.766 8.570 8.561 1.00 87.94 103 GLU A CA 1
ATOM 812 C C . GLU A 1 103 ? 8.890 9.495 7.717 1.00 87.94 103 GLU A C 1
ATOM 814 O O . GLU A 1 103 ? 7.807 9.879 8.154 1.00 87.94 103 GLU A O 1
ATOM 819 N N . ASP A 1 104 ? 9.309 9.762 6.476 1.00 88.62 104 ASP A N 1
ATOM 820 C CA . ASP A 1 104 ? 8.504 10.527 5.520 1.00 88.62 104 ASP A CA 1
ATOM 821 C C . ASP A 1 104 ? 7.156 9.841 5.283 1.00 88.62 104 ASP A C 1
ATOM 823 O O . ASP A 1 104 ? 6.126 10.506 5.264 1.00 88.62 104 ASP A O 1
ATOM 827 N N . ARG A 1 105 ? 7.144 8.503 5.182 1.00 93.69 105 ARG A N 1
ATOM 828 C CA . ARG A 1 105 ? 5.895 7.750 5.029 1.00 93.69 105 ARG A CA 1
ATOM 829 C C . ARG A 1 105 ? 4.986 7.866 6.255 1.00 93.69 105 ARG A C 1
ATOM 831 O O . ARG A 1 105 ? 3.781 8.005 6.091 1.00 93.69 105 ARG A O 1
ATOM 838 N N . LEU A 1 106 ? 5.526 7.787 7.472 1.00 92.62 106 LEU A N 1
ATOM 839 C CA . LEU A 1 106 ? 4.732 7.947 8.697 1.00 92.62 106 LEU A CA 1
ATOM 840 C C . LEU A 1 106 ? 4.137 9.359 8.795 1.00 92.62 106 LEU A C 1
ATOM 842 O O . LEU A 1 106 ? 2.983 9.503 9.194 1.00 92.62 106 LEU A O 1
ATOM 846 N N . ASN A 1 107 ? 4.901 10.385 8.409 1.00 94.06 107 ASN A N 1
ATOM 847 C CA . ASN A 1 107 ? 4.404 11.760 8.340 1.00 94.06 107 ASN A CA 1
ATOM 848 C C . ASN A 1 107 ? 3.275 11.889 7.308 1.00 94.0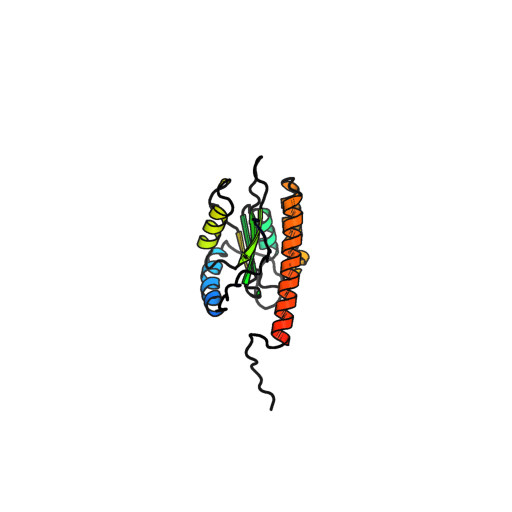6 107 ASN A C 1
ATOM 850 O O . ASN A 1 107 ? 2.223 12.425 7.638 1.00 94.06 107 ASN A O 1
ATOM 854 N N . GLU A 1 108 ? 3.443 11.308 6.117 1.00 94.19 108 GLU A N 1
ATOM 855 C CA . GLU A 1 108 ? 2.414 11.285 5.071 1.00 94.19 108 GLU A CA 1
ATOM 856 C C . GLU A 1 108 ? 1.120 10.605 5.551 1.00 94.19 108 GLU A C 1
ATOM 858 O O . GLU A 1 108 ? 0.036 11.111 5.288 1.00 94.19 108 GLU A O 1
ATOM 863 N N . PHE A 1 109 ? 1.195 9.515 6.328 1.00 95.25 109 PHE A N 1
ATOM 864 C CA . PHE A 1 109 ? -0.001 8.930 6.956 1.00 95.25 109 PHE A CA 1
ATOM 865 C C . PHE A 1 109 ? -0.699 9.902 7.915 1.00 95.25 109 PHE A C 1
ATOM 867 O O . PHE A 1 109 ? -1.925 9.974 7.909 1.00 95.25 109 PHE A O 1
ATOM 874 N N . GLY A 1 110 ? 0.058 10.652 8.721 1.00 95.19 110 GLY A N 1
ATOM 875 C CA . GLY A 1 110 ? -0.507 11.663 9.619 1.00 95.19 110 GLY A CA 1
ATOM 876 C C . GLY A 1 110 ? -1.154 12.837 8.876 1.00 95.19 110 GLY A C 1
ATOM 877 O O . GLY A 1 110 ? -2.164 13.361 9.335 1.00 95.19 110 GLY A O 1
ATOM 878 N N . GLU A 1 111 ? -0.609 13.224 7.722 1.00 96.06 111 GLU A N 1
ATOM 879 C CA . GLU A 1 111 ? -1.178 14.264 6.853 1.00 96.06 111 GLU A CA 1
ATOM 880 C C . GLU A 1 111 ? -2.434 13.782 6.116 1.00 96.06 111 GLU A C 1
ATOM 882 O O . GLU A 1 111 ? -3.412 14.522 6.018 1.00 96.06 111 GLU A O 1
ATOM 887 N N . LEU A 1 112 ? -2.422 12.542 5.616 1.00 94.81 112 LEU A N 1
ATOM 888 C CA . LEU A 1 112 ? -3.558 11.924 4.927 1.00 94.81 112 LEU A CA 1
ATOM 889 C C . LEU A 1 112 ? -4.721 11.635 5.879 1.00 94.81 112 LEU A C 1
ATOM 891 O O . LEU A 1 112 ? -5.876 11.705 5.465 1.00 94.81 112 LEU A O 1
ATOM 895 N N . ARG A 1 113 ? -4.415 11.294 7.136 1.00 94.81 113 ARG A N 1
ATOM 896 C CA . ARG A 1 113 ? -5.391 10.888 8.154 1.00 94.81 113 ARG A CA 1
ATOM 897 C C . ARG A 1 113 ? -5.198 11.656 9.462 1.00 94.81 113 ARG A C 1
ATOM 899 O O . ARG A 1 113 ? -4.831 11.063 10.482 1.00 94.81 113 ARG A O 1
ATOM 906 N N . PRO A 1 114 ? -5.463 12.973 9.467 1.00 94.62 114 PRO A N 1
ATOM 907 C CA . PRO A 1 114 ? -5.209 13.816 10.630 1.00 94.62 114 PRO A CA 1
ATOM 908 C C . PRO A 1 114 ? -6.020 13.395 11.862 1.00 94.62 114 PRO A C 1
ATOM 910 O O . PRO A 1 114 ? -5.534 13.574 12.976 1.00 94.62 114 PRO A O 1
ATOM 913 N N . HIS A 1 115 ? -7.203 12.789 11.683 1.00 95.19 115 HIS A N 1
ATOM 914 C CA . HIS A 1 115 ? -8.050 12.318 12.785 1.00 95.19 115 HIS A CA 1
ATOM 915 C C . HIS A 1 115 ? -7.358 11.258 13.662 1.00 95.19 115 HIS A C 1
ATOM 917 O O . HIS A 1 115 ? -7.420 11.323 14.886 1.00 95.19 115 HIS A O 1
ATOM 923 N N . PHE A 1 116 ? -6.621 10.326 13.050 1.00 95.75 116 PHE A N 1
ATOM 924 C CA . PHE A 1 116 ? -5.888 9.272 13.767 1.00 95.75 116 PHE A CA 1
ATOM 925 C C . PHE A 1 116 ? -4.458 9.673 14.134 1.00 95.75 116 PHE A C 1
ATOM 927 O O . PHE A 1 116 ? -3.741 8.904 14.782 1.00 95.75 116 PHE A O 1
ATOM 934 N N . GLY A 1 117 ? -4.014 10.840 13.667 1.00 95.00 117 GLY A N 1
ATOM 935 C CA . GLY A 1 117 ? -2.644 11.302 13.793 1.00 95.00 117 GLY A CA 1
ATOM 936 C C . GLY A 1 117 ? -1.612 10.369 13.150 1.00 95.00 117 GLY A C 1
ATOM 937 O O . GLY A 1 117 ? -1.908 9.361 12.491 1.00 95.00 117 GLY A O 1
ATOM 938 N N . LYS A 1 118 ? -0.347 10.726 13.371 1.00 95.81 118 LYS A N 1
ATOM 939 C CA . LYS A 1 118 ? 0.803 9.955 12.907 1.00 95.81 118 LYS A CA 1
ATOM 940 C C . LYS A 1 118 ? 0.852 8.584 13.605 1.00 95.81 118 LYS A C 1
ATOM 942 O O . LYS A 1 118 ? 0.860 8.546 14.835 1.00 95.81 118 LYS A O 1
ATOM 947 N N . PRO A 1 119 ? 0.949 7.470 12.859 1.00 93.56 119 PRO A N 1
ATOM 948 C CA . PRO A 1 119 ? 1.155 6.152 13.453 1.00 93.56 119 PRO A CA 1
ATOM 949 C C . PRO A 1 119 ? 2.483 6.069 14.220 1.00 93.56 119 PRO A C 1
ATOM 951 O O . PRO A 1 119 ? 3.503 6.584 13.760 1.00 93.56 119 PRO A O 1
ATOM 954 N N . GLU A 1 120 ? 2.505 5.354 15.347 1.00 90.19 120 GLU A N 1
ATOM 955 C CA . GLU A 1 120 ? 3.748 5.076 16.091 1.00 90.19 120 GLU A CA 1
ATOM 956 C C . GLU A 1 120 ? 4.686 4.140 15.318 1.00 90.19 120 GLU A C 1
ATOM 958 O O . GLU A 1 120 ? 5.911 4.250 15.379 1.00 90.19 120 GLU A O 1
ATOM 963 N N . ASN A 1 121 ? 4.098 3.199 14.581 1.00 89.06 121 ASN A N 1
ATOM 964 C CA . ASN A 1 121 ? 4.800 2.241 13.751 1.00 89.06 121 ASN A CA 1
ATOM 965 C C . ASN A 1 121 ? 3.975 1.905 12.503 1.00 89.06 121 ASN A C 1
ATOM 967 O O . ASN A 1 121 ? 2.789 2.214 12.398 1.00 89.06 121 ASN A O 1
ATOM 971 N N . MET A 1 122 ? 4.645 1.292 11.534 1.00 93.50 122 MET A N 1
ATOM 972 C CA . MET A 1 122 ? 4.053 0.831 10.289 1.00 93.50 122 MET A CA 1
ATOM 973 C C . MET A 1 122 ? 4.870 -0.350 9.777 1.00 93.50 122 MET A C 1
ATOM 975 O O . MET A 1 122 ? 6.104 -0.322 9.814 1.00 93.50 122 MET A O 1
ATOM 979 N N . LEU A 1 123 ? 4.190 -1.348 9.221 1.00 94.12 123 LEU A N 1
ATOM 980 C CA . LEU A 1 123 ? 4.843 -2.402 8.461 1.00 94.12 123 LEU A CA 1
ATOM 981 C C . LEU A 1 123 ? 5.223 -1.896 7.068 1.00 94.12 123 LEU A C 1
ATOM 983 O O . LEU A 1 123 ? 4.372 -1.534 6.259 1.00 94.12 123 LEU A O 1
ATOM 987 N N . ALA A 1 124 ? 6.514 -1.920 6.765 1.00 89.50 124 ALA A N 1
ATOM 988 C CA . ALA A 1 124 ? 7.031 -1.591 5.447 1.00 89.50 124 ALA A CA 1
ATOM 989 C C . ALA A 1 124 ? 7.471 -2.866 4.725 1.00 89.50 124 ALA A C 1
ATOM 991 O O . ALA A 1 124 ? 8.379 -3.550 5.193 1.00 89.50 124 ALA A O 1
ATOM 992 N N . VAL A 1 125 ? 6.861 -3.173 3.578 1.00 89.88 125 VAL A N 1
ATOM 993 C CA . VAL A 1 125 ? 7.169 -4.395 2.817 1.00 89.88 125 VAL A CA 1
ATOM 994 C C . VAL A 1 125 ? 7.731 -4.031 1.443 1.00 89.88 125 VAL A C 1
ATOM 996 O O . VAL A 1 125 ? 6.984 -3.512 0.610 1.00 89.88 125 VAL A O 1
ATOM 999 N N . PRO A 1 126 ? 9.016 -4.314 1.157 1.00 88.62 126 PRO A N 1
ATOM 1000 C CA . PRO A 1 126 ? 9.522 -4.274 -0.209 1.00 88.62 126 PRO A CA 1
ATOM 1001 C C . PRO A 1 126 ? 8.945 -5.444 -1.007 1.00 88.62 126 PRO A C 1
ATOM 1003 O O . PRO A 1 126 ? 9.372 -6.587 -0.850 1.00 88.62 126 PRO A O 1
ATOM 1006 N N . TRP A 1 127 ? 8.018 -5.164 -1.915 1.00 91.69 127 TRP A N 1
ATOM 1007 C CA . TRP A 1 127 ? 7.534 -6.145 -2.876 1.00 91.69 127 TRP A CA 1
ATOM 1008 C C . TRP A 1 127 ? 8.389 -6.094 -4.144 1.00 91.69 127 TRP A C 1
ATOM 1010 O O . TRP A 1 127 ? 8.157 -5.300 -5.056 1.00 91.69 127 TRP A O 1
ATOM 1020 N N . VAL A 1 128 ? 9.440 -6.914 -4.171 1.00 85.06 128 VAL A N 1
ATOM 1021 C CA . VAL A 1 128 ? 10.406 -6.975 -5.287 1.00 85.06 128 VAL A CA 1
ATOM 1022 C C . VAL A 1 128 ? 9.992 -7.935 -6.402 1.00 85.06 128 VAL A C 1
ATOM 1024 O O . VAL A 1 128 ? 10.641 -7.982 -7.446 1.00 85.06 128 VAL A O 1
ATOM 1027 N N . TRP A 1 129 ? 8.924 -8.698 -6.185 1.00 86.19 129 TRP A N 1
ATOM 1028 C CA . TRP A 1 129 ? 8.381 -9.630 -7.165 1.00 86.19 129 TRP A CA 1
ATOM 1029 C C . TRP A 1 129 ? 7.283 -8.986 -8.000 1.00 86.19 129 TRP A C 1
ATOM 1031 O O . TRP A 1 129 ? 6.886 -7.841 -7.773 1.00 86.19 129 TRP A O 1
ATOM 1041 N N . ARG A 1 130 ? 6.760 -9.762 -8.953 1.00 92.12 130 ARG A N 1
ATOM 1042 C CA . ARG A 1 130 ? 5.615 -9.328 -9.743 1.00 92.12 130 ARG A CA 1
ATOM 1043 C C . ARG A 1 130 ? 4.424 -8.969 -8.856 1.00 92.12 130 ARG A C 1
ATOM 1045 O O . ARG A 1 130 ? 4.184 -9.633 -7.842 1.00 92.12 130 ARG A O 1
ATOM 1052 N N . VAL A 1 131 ? 3.641 -7.977 -9.263 1.00 95.69 131 VAL A N 1
ATOM 1053 C CA . VAL A 1 131 ? 2.438 -7.526 -8.540 1.00 95.69 131 VAL A CA 1
ATOM 1054 C C . VAL A 1 131 ? 1.469 -8.685 -8.335 1.00 95.69 131 VAL A C 1
ATOM 1056 O O . VAL A 1 131 ? 0.931 -8.859 -7.242 1.00 95.69 131 VAL A O 1
ATOM 1059 N N . GLY A 1 132 ? 1.307 -9.540 -9.351 1.00 94.88 132 GLY A N 1
ATOM 1060 C CA . GLY A 1 132 ? 0.466 -10.735 -9.260 1.00 94.88 132 GLY A CA 1
ATOM 1061 C C . GLY A 1 132 ? 0.814 -11.655 -8.080 1.00 94.88 132 GLY A C 1
ATOM 1062 O O . GLY A 1 132 ? -0.078 -12.278 -7.512 1.00 94.88 132 GLY A O 1
ATOM 1063 N N . GLY A 1 133 ? 2.075 -11.655 -7.639 1.00 92.19 133 GLY A N 1
ATOM 1064 C CA . GLY A 1 133 ? 2.534 -12.452 -6.507 1.00 92.19 133 GLY A CA 1
ATOM 1065 C C . GLY A 1 133 ? 1.856 -12.097 -5.182 1.00 92.19 133 GLY A C 1
ATOM 1066 O O . GLY A 1 133 ? 1.828 -12.942 -4.299 1.00 92.19 133 GLY A O 1
ATOM 1067 N N . LEU A 1 134 ? 1.284 -10.894 -5.026 1.00 94.50 134 LEU A N 1
ATOM 1068 C CA . LEU A 1 134 ? 0.495 -10.549 -3.833 1.00 94.50 134 LEU A CA 1
ATOM 1069 C C . LEU A 1 134 ? -0.752 -11.420 -3.691 1.00 94.50 134 LEU A C 1
ATOM 1071 O O . LEU A 1 134 ? -1.164 -11.745 -2.581 1.00 94.50 134 LEU A O 1
ATOM 1075 N N . LYS A 1 135 ? -1.370 -11.770 -4.821 1.00 94.56 135 LYS A N 1
ATOM 1076 C CA . LYS A 1 135 ? -2.531 -12.654 -4.844 1.00 94.56 135 LYS A CA 1
ATOM 1077 C C . LYS A 1 135 ? -2.098 -14.093 -4.626 1.00 94.56 135 LYS A C 1
ATOM 1079 O O . LYS A 1 135 ? -2.667 -14.772 -3.780 1.00 94.56 135 LYS A O 1
ATOM 1084 N N . ASP A 1 136 ? -1.064 -14.521 -5.342 1.00 92.38 136 ASP A N 1
ATOM 1085 C CA . ASP A 1 136 ? -0.602 -15.910 -5.309 1.00 92.38 136 ASP A CA 1
ATOM 1086 C C . ASP A 1 136 ? -0.010 -16.303 -3.949 1.00 92.38 136 ASP A C 1
ATOM 1088 O O . ASP A 1 136 ? -0.116 -17.456 -3.544 1.00 92.38 136 ASP A O 1
ATOM 1092 N N . SER A 1 137 ? 0.563 -15.344 -3.216 1.00 91.56 137 SER A N 1
ATOM 1093 C CA . SER A 1 137 ? 1.064 -15.556 -1.856 1.00 91.56 137 SER A CA 1
ATOM 1094 C C . SER A 1 137 ? -0.017 -15.541 -0.775 1.00 91.56 137 SER A C 1
ATOM 1096 O O . SER A 1 137 ? 0.264 -15.913 0.359 1.00 91.56 137 SER A O 1
ATOM 1098 N N . GLY A 1 138 ? -1.229 -15.074 -1.086 1.00 95.25 138 GLY A N 1
ATOM 1099 C CA . GLY A 1 138 ? -2.298 -14.870 -0.107 1.00 95.25 138 GLY A CA 1
ATOM 1100 C C . GLY A 1 138 ? -2.252 -13.531 0.638 1.00 95.25 138 GLY A C 1
ATOM 1101 O O . GLY A 1 138 ? -3.187 -13.237 1.380 1.00 95.25 138 GLY A O 1
ATOM 1102 N N . VAL A 1 139 ? -1.249 -12.671 0.410 1.00 95.69 139 VAL A N 1
ATOM 1103 C CA . VAL A 1 139 ? -1.182 -11.334 1.038 1.00 95.69 139 VAL A CA 1
ATOM 1104 C C . VAL A 1 139 ? -2.422 -10.505 0.701 1.00 95.69 139 VAL A C 1
ATOM 1106 O O . VAL A 1 139 ? -3.047 -9.943 1.597 1.00 95.69 139 VAL A O 1
ATOM 1109 N N . LEU A 1 140 ? -2.821 -10.467 -0.574 1.00 96.69 140 LEU A N 1
ATOM 1110 C CA . LEU A 1 140 ? -4.026 -9.749 -0.997 1.00 96.69 140 LEU A CA 1
ATOM 1111 C C . LEU A 1 140 ? -5.282 -10.322 -0.328 1.00 96.69 140 LEU A C 1
ATOM 1113 O O . LEU A 1 140 ? -6.153 -9.562 0.074 1.00 96.69 140 LEU A O 1
ATOM 1117 N N . ALA A 1 141 ? -5.365 -11.645 -0.166 1.00 96.81 141 ALA A N 1
ATOM 1118 C CA . ALA A 1 141 ? -6.507 -12.280 0.485 1.00 96.81 141 ALA A CA 1
ATOM 1119 C C . ALA A 1 141 ? -6.616 -11.883 1.967 1.00 96.81 141 ALA A C 1
ATOM 1121 O O . ALA A 1 141 ? -7.718 -11.600 2.432 1.00 96.81 141 ALA A O 1
ATOM 1122 N N . ILE A 1 142 ? -5.490 -11.800 2.688 1.00 97.31 142 ILE A N 1
ATOM 1123 C CA . ILE A 1 142 ? -5.464 -11.296 4.070 1.00 97.31 142 ILE A CA 1
ATOM 1124 C C . ILE A 1 142 ? -5.905 -9.832 4.112 1.00 97.31 142 ILE A C 1
ATOM 1126 O O . ILE A 1 142 ? -6.763 -9.488 4.918 1.00 97.31 142 ILE A O 1
ATOM 1130 N N . LEU A 1 143 ? -5.364 -8.977 3.238 1.00 96.75 143 LEU A N 1
ATOM 1131 C CA . LEU A 1 143 ? -5.734 -7.558 3.199 1.00 96.75 143 LEU A CA 1
ATOM 1132 C C . LEU A 1 143 ? -7.236 -7.369 2.958 1.00 96.75 143 LEU A C 1
ATOM 1134 O O . LEU A 1 143 ? -7.878 -6.643 3.709 1.00 96.75 143 LEU A O 1
ATOM 1138 N N . MET A 1 144 ? -7.796 -8.062 1.963 1.00 96.50 144 MET A N 1
ATOM 1139 C CA . MET A 1 144 ? -9.225 -7.999 1.647 1.00 96.50 144 MET A CA 1
ATOM 1140 C C . MET A 1 144 ? -10.078 -8.484 2.823 1.00 96.50 144 MET A C 1
ATOM 1142 O O . MET A 1 144 ? -10.982 -7.770 3.249 1.00 96.50 144 MET A O 1
ATOM 1146 N N . ARG A 1 145 ? -9.738 -9.638 3.417 1.00 96.81 145 ARG A N 1
ATOM 1147 C CA . ARG A 1 145 ? -10.452 -10.165 4.590 1.00 96.81 145 ARG A CA 1
ATOM 1148 C C . ARG A 1 145 ? -10.434 -9.169 5.751 1.00 96.81 145 ARG A C 1
ATOM 1150 O O . ARG A 1 145 ? -11.475 -8.894 6.334 1.00 96.81 145 ARG A O 1
ATOM 1157 N N . ARG A 1 146 ? -9.269 -8.600 6.065 1.00 96.50 146 ARG A N 1
ATOM 1158 C CA . ARG A 1 146 ? -9.122 -7.639 7.167 1.00 96.50 146 ARG A CA 1
ATOM 1159 C C . ARG A 1 146 ? -9.859 -6.328 6.907 1.00 96.50 146 ARG A C 1
ATOM 1161 O O . ARG A 1 146 ? -10.318 -5.703 7.854 1.00 96.50 146 ARG A O 1
ATOM 1168 N N . MET A 1 147 ? -10.005 -5.910 5.650 1.00 94.50 147 MET A N 1
ATOM 1169 C CA . MET A 1 147 ? -10.849 -4.763 5.300 1.00 94.50 147 MET A CA 1
ATOM 1170 C C . MET A 1 147 ? -12.329 -5.086 5.487 1.00 94.50 147 MET A C 1
ATOM 1172 O O . MET A 1 147 ? -13.049 -4.288 6.083 1.00 94.50 147 MET A O 1
ATOM 1176 N N . ASP A 1 148 ? -12.772 -6.270 5.066 1.00 92.88 148 ASP A N 1
ATOM 1177 C CA . ASP A 1 148 ? -14.151 -6.722 5.267 1.00 92.88 148 ASP A CA 1
ATOM 1178 C C . ASP A 1 148 ? -14.506 -6.824 6.761 1.00 92.88 148 ASP A C 1
ATOM 1180 O O . ASP A 1 148 ? -15.605 -6.441 7.165 1.00 92.88 148 ASP A O 1
ATOM 1184 N N . GLU A 1 149 ? -13.559 -7.257 7.601 1.00 94.94 149 GLU A N 1
ATOM 1185 C CA . GLU A 1 149 ? -13.700 -7.334 9.065 1.00 94.94 149 GLU A CA 1
ATOM 1186 C C . GLU A 1 149 ? -13.938 -5.966 9.733 1.00 94.94 149 GLU A C 1
ATOM 1188 O O . GLU A 1 149 ? -14.518 -5.917 10.816 1.00 94.94 149 GLU A O 1
ATOM 1193 N N . THR A 1 150 ? -13.571 -4.850 9.090 1.00 93.44 150 THR A N 1
ATOM 1194 C CA . THR A 1 150 ? -13.905 -3.496 9.587 1.00 93.44 150 THR A CA 1
ATOM 1195 C C . THR A 1 150 ? -15.358 -3.094 9.302 1.00 93.44 150 THR A C 1
ATOM 1197 O O . THR A 1 150 ? -15.827 -2.058 9.766 1.00 93.44 150 THR A O 1
ATOM 1200 N N . GLY A 1 151 ? -16.075 -3.868 8.479 1.00 90.56 151 GLY A N 1
ATOM 1201 C CA . GLY A 1 151 ? -17.409 -3.530 7.982 1.00 90.56 151 GLY A CA 1
ATOM 1202 C C . GLY A 1 151 ? -17.424 -2.516 6.829 1.00 90.56 151 GLY A C 1
ATOM 1203 O O . GLY A 1 151 ? -18.495 -2.237 6.278 1.00 90.56 151 GLY A O 1
ATOM 1204 N N . SER A 1 152 ? -16.266 -1.991 6.409 1.00 89.75 152 SER A N 1
ATOM 1205 C CA . SER A 1 152 ? -16.159 -1.045 5.293 1.00 89.75 152 SER A CA 1
ATOM 1206 C C . SER A 1 152 ? -16.038 -1.752 3.941 1.00 89.75 152 SER A C 1
ATOM 1208 O O . SER A 1 152 ? -14.954 -2.117 3.488 1.00 89.75 152 SER A O 1
ATOM 1210 N N . ARG A 1 153 ? -17.167 -1.871 3.229 1.00 90.12 153 ARG A N 1
ATOM 1211 C CA . ARG A 1 153 ? -17.187 -2.376 1.839 1.00 90.12 153 ARG A CA 1
ATOM 1212 C C . ARG A 1 153 ? -16.420 -1.487 0.859 1.00 90.12 153 ARG A C 1
ATOM 1214 O O . ARG A 1 153 ? -15.993 -1.959 -0.192 1.00 90.12 153 ARG A O 1
ATOM 1221 N N . GLU A 1 154 ? -16.306 -0.197 1.159 1.00 93.56 154 GLU A N 1
ATOM 1222 C CA . GLU A 1 154 ? -15.601 0.753 0.300 1.00 93.56 154 GLU A CA 1
ATOM 1223 C C . GLU A 1 154 ? -14.102 0.466 0.277 1.00 93.56 154 GLU A C 1
ATOM 1225 O O . GLU A 1 154 ? -13.520 0.387 -0.800 1.00 93.56 154 GLU A O 1
ATOM 1230 N N . ALA A 1 155 ? -13.493 0.213 1.437 1.00 93.44 155 ALA A N 1
ATOM 1231 C CA . ALA A 1 155 ? -12.061 -0.048 1.518 1.00 93.44 155 ALA A CA 1
ATOM 1232 C C . ALA A 1 155 ? -11.643 -1.309 0.752 1.00 93.44 155 ALA A C 1
ATOM 1234 O O . ALA A 1 155 ? -10.643 -1.276 0.033 1.00 93.44 155 ALA A O 1
ATOM 1235 N N . GLY A 1 156 ? -12.439 -2.382 0.830 1.00 94.81 156 GLY A N 1
ATOM 1236 C CA . GLY A 1 156 ? -12.219 -3.590 0.030 1.00 94.81 156 GLY A CA 1
ATOM 1237 C C . GLY A 1 156 ? -12.241 -3.296 -1.475 1.00 94.81 156 GLY A C 1
ATOM 1238 O O . GLY A 1 156 ? -11.317 -3.677 -2.194 1.00 94.81 156 GLY A O 1
ATOM 1239 N N . ARG A 1 157 ? -13.237 -2.534 -1.954 1.00 96.50 157 ARG A N 1
ATOM 1240 C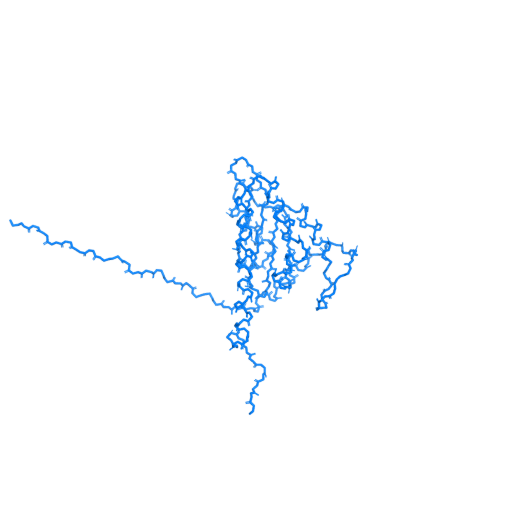 CA . ARG A 1 157 ? -13.308 -2.119 -3.367 1.00 96.50 157 ARG A CA 1
ATOM 1241 C C . ARG A 1 157 ? -12.091 -1.287 -3.774 1.00 96.50 157 ARG A C 1
ATOM 1243 O O . ARG A 1 157 ? -11.465 -1.582 -4.787 1.00 96.50 157 ARG A O 1
ATOM 1250 N N . THR A 1 158 ? -11.725 -0.290 -2.974 1.00 97.31 158 THR A N 1
ATOM 1251 C CA . THR A 1 158 ? -10.566 0.569 -3.249 1.00 97.31 158 THR A CA 1
ATOM 1252 C C . THR A 1 158 ? -9.266 -0.236 -3.279 1.00 97.31 158 THR A C 1
ATOM 1254 O O . THR A 1 158 ? -8.396 0.020 -4.113 1.00 97.31 158 THR A O 1
ATOM 1257 N N . CYS A 1 159 ? -9.119 -1.246 -2.417 1.00 97.50 159 CYS A N 1
ATOM 1258 C CA . CYS A 1 159 ? -7.964 -2.140 -2.440 1.00 97.50 159 CYS A CA 1
ATOM 1259 C C . CYS A 1 159 ? -7.889 -2.957 -3.732 1.00 97.50 159 CYS A C 1
ATOM 1261 O O . CYS A 1 159 ? -6.820 -3.036 -4.344 1.00 97.50 159 CYS A O 1
ATOM 1263 N N . GLU A 1 160 ? -9.017 -3.503 -4.187 1.00 97.38 160 GLU A N 1
ATOM 1264 C CA . GLU A 1 160 ? -9.097 -4.218 -5.461 1.00 97.38 160 GLU A CA 1
ATOM 1265 C C . GLU A 1 160 ? -8.755 -3.301 -6.647 1.00 97.38 160 GLU A C 1
ATOM 1267 O O . GLU A 1 160 ? -7.935 -3.662 -7.495 1.00 97.38 160 GLU A O 1
ATOM 1272 N N . GLU A 1 161 ? -9.291 -2.081 -6.674 1.00 98.44 161 GLU A N 1
ATOM 1273 C CA . GLU A 1 161 ? -8.986 -1.074 -7.698 1.00 98.44 161 GLU A CA 1
ATOM 1274 C C . GLU A 1 161 ? -7.495 -0.694 -7.712 1.00 98.44 161 GLU A C 1
ATOM 1276 O O . GLU A 1 161 ? -6.864 -0.623 -8.777 1.00 98.44 161 GLU A O 1
ATOM 1281 N N . CYS A 1 162 ? -6.892 -0.508 -6.535 1.00 98.50 162 CYS A N 1
ATOM 1282 C CA . CYS A 1 162 ? -5.459 -0.263 -6.400 1.00 98.50 162 CYS A CA 1
ATOM 1283 C C . CYS A 1 162 ? -4.636 -1.453 -6.915 1.00 98.50 162 CYS A C 1
ATOM 1285 O O . CYS A 1 162 ? -3.643 -1.261 -7.622 1.00 98.50 162 CYS A O 1
ATOM 1287 N N . TYR A 1 163 ? -5.050 -2.683 -6.608 1.00 98.38 163 TYR A N 1
ATOM 1288 C CA . TYR A 1 163 ? -4.383 -3.894 -7.078 1.00 98.38 163 TYR A CA 1
ATOM 1289 C C . TYR A 1 163 ? -4.440 -4.031 -8.606 1.00 98.38 163 TYR A C 1
ATOM 1291 O O . TYR A 1 163 ? -3.408 -4.255 -9.244 1.00 98.38 163 TYR A O 1
ATOM 1299 N N . VAL A 1 164 ? -5.608 -3.815 -9.218 1.00 98.44 164 VAL A N 1
ATOM 1300 C CA . VAL A 1 164 ? -5.766 -3.807 -10.683 1.00 98.44 164 VAL A CA 1
ATOM 1301 C C . VAL A 1 164 ? -4.902 -2.718 -11.324 1.00 98.44 164 VAL A C 1
ATOM 1303 O O . VAL A 1 164 ? -4.220 -2.966 -12.320 1.00 98.44 164 VAL A O 1
ATOM 1306 N N . THR A 1 165 ? -4.854 -1.532 -10.719 1.00 98.38 165 THR A N 1
ATOM 1307 C CA . THR A 1 165 ? -4.007 -0.428 -11.191 1.00 98.38 165 THR A CA 1
ATOM 1308 C C . THR A 1 165 ? -2.519 -0.787 -11.141 1.00 98.38 165 THR A C 1
ATOM 1310 O O . THR A 1 165 ? -1.768 -0.459 -12.062 1.00 98.38 165 THR A O 1
ATOM 1313 N N . LEU A 1 166 ? -2.073 -1.494 -10.099 1.00 98.25 166 LEU A N 1
ATOM 1314 C CA . LEU A 1 166 ? -0.697 -1.986 -10.001 1.00 98.25 166 LEU A CA 1
ATOM 1315 C C . LEU A 1 166 ? -0.383 -3.041 -11.070 1.00 98.25 166 LEU A C 1
ATOM 1317 O O . LEU A 1 166 ? 0.694 -2.984 -11.662 1.00 98.25 166 LEU A O 1
ATOM 1321 N N . LEU A 1 167 ? -1.312 -3.959 -11.361 1.00 97.81 167 LEU A N 1
ATOM 1322 C CA . LEU A 1 167 ? -1.151 -4.945 -12.438 1.00 97.81 167 LEU A CA 1
ATOM 1323 C C . LEU A 1 167 ? -0.993 -4.265 -13.803 1.00 97.81 167 LEU A C 1
ATOM 1325 O O . LEU A 1 167 ? -0.133 -4.652 -14.597 1.00 97.81 167 LEU A O 1
ATOM 1329 N N . GLN A 1 168 ? -1.784 -3.223 -14.067 1.00 97.44 168 GLN A N 1
ATOM 1330 C CA . GLN A 1 168 ? -1.659 -2.448 -15.299 1.00 97.44 168 GLN A CA 1
ATOM 1331 C C . GLN A 1 168 ? -0.311 -1.718 -15.364 1.00 97.44 168 GLN A C 1
ATOM 1333 O O . GLN A 1 168 ? 0.376 -1.791 -16.381 1.00 97.44 168 GLN A O 1
ATOM 1338 N N . ALA A 1 169 ? 0.115 -1.089 -14.265 1.00 95.19 169 ALA A N 1
ATOM 1339 C CA . ALA A 1 169 ? 1.405 -0.408 -14.196 1.00 95.19 169 ALA A CA 1
ATOM 1340 C C . ALA A 1 169 ? 2.591 -1.365 -14.420 1.00 95.19 169 ALA A C 1
ATOM 1342 O O . ALA A 1 169 ? 3.560 -0.998 -15.083 1.00 95.19 169 ALA A O 1
ATOM 1343 N N . GLU A 1 170 ? 2.519 -2.595 -13.907 1.00 95.25 170 GLU A N 1
ATOM 1344 C CA . GL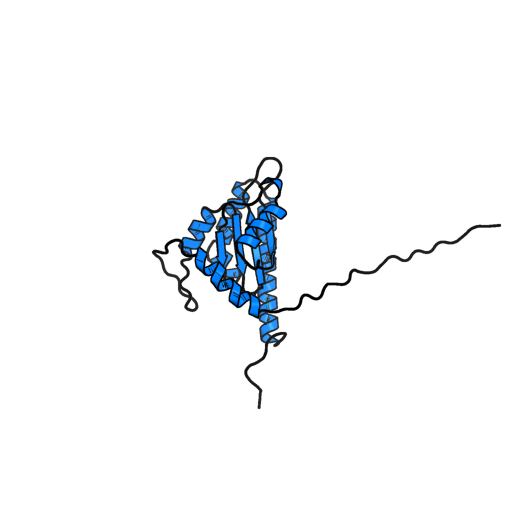U A 1 170 ? 3.512 -3.640 -14.175 1.00 95.25 170 GLU A CA 1
ATOM 1345 C C . GLU A 1 170 ? 3.567 -4.015 -15.656 1.00 95.25 170 GLU A C 1
ATOM 1347 O O . GLU A 1 170 ? 4.653 -4.077 -16.239 1.00 95.25 170 GLU A O 1
ATOM 1352 N N . ARG A 1 171 ? 2.407 -4.214 -16.285 1.00 93.81 171 ARG A N 1
ATOM 1353 C CA . ARG A 1 171 ? 2.324 -4.526 -17.713 1.00 93.81 171 ARG A CA 1
ATOM 1354 C C . ARG A 1 171 ? 2.899 -3.402 -18.574 1.00 93.81 171 ARG A C 1
ATOM 1356 O O . ARG A 1 171 ? 3.662 -3.669 -19.502 1.00 93.81 171 ARG A O 1
ATOM 1363 N N . ASP A 1 172 ? 2.576 -2.155 -18.253 1.00 91.75 172 ASP A N 1
ATOM 1364 C CA . ASP A 1 172 ? 3.083 -0.985 -18.973 1.00 91.75 172 ASP A CA 1
ATOM 1365 C C . ASP A 1 172 ? 4.606 -0.855 -18.826 1.00 91.75 172 ASP A C 1
ATOM 1367 O O . ASP A 1 172 ? 5.306 -0.596 -19.808 1.00 91.75 172 ASP A O 1
ATOM 1371 N N . GLN A 1 173 ? 5.136 -1.116 -17.626 1.00 88.62 173 GLN A N 1
ATOM 1372 C CA . GLN A 1 173 ? 6.574 -1.121 -17.358 1.00 88.62 173 GLN A CA 1
ATOM 1373 C C . GLN A 1 173 ? 7.299 -2.213 -18.163 1.00 88.62 173 GLN A C 1
ATOM 1375 O O . GLN A 1 173 ? 8.349 -1.953 -18.752 1.00 88.62 173 GLN A O 1
ATOM 1380 N N . GLN A 1 174 ? 6.732 -3.421 -18.248 1.00 86.81 174 GLN A N 1
ATOM 1381 C CA . GLN A 1 174 ? 7.282 -4.508 -19.068 1.00 86.81 174 GLN A CA 1
ATOM 1382 C C . GLN A 1 174 ? 7.309 -4.139 -20.557 1.00 86.81 174 GLN A C 1
ATOM 1384 O O . GLN A 1 174 ? 8.314 -4.362 -21.233 1.00 86.81 174 GLN A O 1
ATOM 1389 N N . LEU A 1 175 ? 6.237 -3.529 -21.069 1.00 83.75 175 LEU A N 1
ATOM 1390 C CA . LEU A 1 175 ? 6.178 -3.073 -22.459 1.00 83.75 175 LEU A CA 1
ATOM 1391 C C . LEU A 1 175 ? 7.198 -1.964 -22.747 1.00 83.75 175 LEU A C 1
ATOM 1393 O O . LEU A 1 175 ? 7.819 -1.984 -23.809 1.00 83.75 175 LEU A O 1
ATOM 1397 N N . ALA A 1 176 ? 7.400 -1.024 -21.820 1.00 82.12 176 ALA A N 1
ATOM 1398 C CA . ALA A 1 176 ? 8.408 0.027 -21.956 1.00 82.12 176 ALA A CA 1
ATOM 1399 C C . ALA A 1 176 ? 9.831 -0.552 -22.039 1.00 82.12 176 ALA A C 1
ATOM 1401 O O . ALA A 1 176 ? 10.619 -0.129 -22.886 1.00 82.12 176 ALA A O 1
ATOM 1402 N N . ILE A 1 177 ? 10.133 -1.576 -21.230 1.00 78.56 177 ILE A N 1
ATOM 1403 C CA . ILE A 1 177 ? 11.418 -2.293 -21.275 1.00 78.56 177 ILE A CA 1
ATOM 1404 C C . ILE A 1 177 ? 11.633 -2.941 -22.647 1.00 78.56 177 ILE A C 1
ATOM 1406 O O . ILE A 1 177 ? 12.702 -2.782 -23.234 1.00 78.56 177 ILE A O 1
ATOM 1410 N N . VAL A 1 178 ? 10.622 -3.631 -23.186 1.00 76.19 178 VAL A N 1
ATOM 1411 C CA . VAL A 1 178 ? 10.708 -4.283 -24.507 1.00 76.19 178 VAL A CA 1
ATOM 1412 C C . VAL A 1 178 ? 10.911 -3.265 -25.633 1.00 76.19 178 VAL A C 1
ATOM 1414 O O . VAL A 1 178 ? 11.655 -3.532 -26.574 1.00 76.19 178 VAL A O 1
ATOM 1417 N N . LYS A 1 179 ? 10.280 -2.090 -25.537 1.00 73.44 179 LYS A N 1
ATOM 1418 C CA . LYS A 1 179 ? 10.408 -1.010 -26.529 1.00 73.44 179 LYS A CA 1
ATOM 1419 C C . LYS A 1 179 ? 11.727 -0.236 -26.430 1.00 73.44 179 LYS A C 1
ATOM 1421 O O . LYS A 1 179 ? 12.056 0.499 -27.354 1.00 73.44 179 LYS A O 1
ATOM 1426 N N . GLY A 1 180 ? 12.479 -0.395 -25.338 1.00 66.00 180 GLY A N 1
ATOM 1427 C CA . GLY A 1 180 ? 13.667 0.414 -25.047 1.00 66.00 180 GLY A CA 1
ATOM 1428 C C . GLY A 1 180 ? 13.342 1.837 -24.572 1.00 66.00 180 GLY A C 1
ATOM 1429 O O . GLY A 1 180 ? 14.240 2.669 -24.448 1.00 66.00 180 GLY A O 1
ATOM 1430 N N . ASP A 1 181 ? 12.077 2.132 -24.267 1.00 63.72 181 ASP A N 1
ATOM 1431 C CA . ASP A 1 181 ? 11.642 3.463 -23.850 1.00 63.72 181 ASP A CA 1
ATOM 1432 C C . ASP A 1 181 ? 12.126 3.757 -22.425 1.00 63.72 181 ASP A C 1
ATOM 1434 O O . ASP A 1 181 ? 11.656 3.178 -21.445 1.00 63.72 181 ASP A O 1
ATOM 1438 N N . GLY A 1 182 ? 13.076 4.685 -22.292 1.00 58.50 182 GLY A N 1
ATOM 1439 C CA . GLY A 1 182 ? 13.652 5.059 -20.997 1.00 58.50 182 GLY A CA 1
ATOM 1440 C C . GLY A 1 182 ? 14.721 4.097 -20.466 1.00 58.50 182 GLY A C 1
ATOM 1441 O O . GLY A 1 182 ? 15.176 4.277 -19.336 1.00 58.50 182 GLY A O 1
ATOM 1442 N N . PHE A 1 183 ? 15.167 3.128 -21.273 1.00 57.75 183 PHE A N 1
ATOM 1443 C CA . PHE A 1 183 ? 16.232 2.188 -20.922 1.00 57.75 183 PHE A CA 1
ATOM 1444 C C . PHE A 1 183 ? 17.363 2.232 -21.956 1.00 57.75 183 PHE A C 1
ATOM 1446 O O . PHE A 1 183 ? 17.130 2.226 -23.160 1.00 57.75 183 PHE A O 1
ATOM 1453 N N . ARG A 1 184 ? 18.619 2.262 -21.490 1.00 48.19 184 ARG A N 1
ATOM 1454 C CA . ARG A 1 184 ? 19.792 2.153 -22.371 1.00 48.19 184 ARG 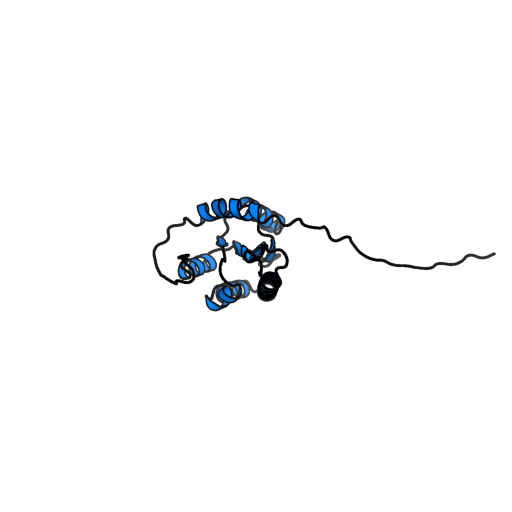A CA 1
ATOM 1455 C C . ARG A 1 184 ? 20.019 0.678 -22.700 1.00 48.19 184 ARG A C 1
ATOM 1457 O O . ARG A 1 184 ? 20.358 -0.095 -21.806 1.00 48.19 184 ARG A O 1
ATOM 1464 N N . THR A 1 185 ? 19.848 0.287 -23.959 1.00 56.81 185 THR A N 1
ATOM 1465 C CA . THR A 1 185 ? 20.176 -1.068 -24.420 1.00 56.81 185 THR A CA 1
ATOM 1466 C C . THR A 1 185 ? 21.688 -1.294 -24.352 1.00 56.81 185 THR A C 1
ATOM 1468 O O . THR A 1 185 ? 22.467 -0.438 -24.765 1.00 56.81 185 THR A O 1
ATOM 1471 N N . ILE A 1 186 ? 22.113 -2.440 -23.807 1.00 60.69 186 ILE A N 1
ATOM 1472 C CA . ILE A 1 186 ? 23.540 -2.794 -23.652 1.00 60.69 186 ILE A CA 1
ATOM 1473 C C . ILE A 1 186 ? 24.133 -3.319 -24.972 1.00 60.69 186 ILE A C 1
ATOM 1475 O O . ILE A 1 186 ? 25.340 -3.256 -25.181 1.00 60.69 186 ILE A O 1
ATOM 1479 N N . TRP A 1 187 ? 23.290 -3.800 -25.885 1.00 60.25 187 TRP A N 1
ATOM 1480 C CA . TRP A 1 187 ? 23.720 -4.410 -27.138 1.00 60.25 187 TRP A CA 1
ATOM 1481 C C . TRP A 1 187 ? 23.442 -3.474 -28.316 1.00 60.25 187 TRP A C 1
ATOM 1483 O O . TRP A 1 187 ? 22.286 -3.250 -28.674 1.00 60.25 187 TRP A O 1
ATOM 1493 N N . GLU A 1 188 ? 24.504 -2.936 -28.916 1.00 51.94 188 GLU A N 1
ATOM 1494 C CA . GLU A 1 188 ? 24.457 -2.367 -30.264 1.00 51.94 188 GLU A CA 1
ATOM 1495 C C . GLU A 1 188 ? 24.429 -3.511 -31.277 1.00 51.94 188 GLU A C 1
ATOM 1497 O O . GLU A 1 188 ? 25.250 -4.432 -31.237 1.00 51.94 188 GLU A O 1
ATOM 1502 N N . ARG A 1 189 ? 23.455 -3.467 -32.184 1.00 51.19 189 ARG A N 1
ATOM 1503 C CA . ARG A 1 189 ? 23.375 -4.412 -33.291 1.00 51.19 189 ARG A CA 1
ATOM 1504 C C . ARG A 1 189 ? 24.429 -4.006 -34.331 1.00 51.19 189 ARG A C 1
ATOM 1506 O O . ARG A 1 189 ? 24.360 -2.891 -34.838 1.00 51.19 189 ARG A O 1
ATOM 1513 N N . LYS A 1 190 ? 25.404 -4.885 -34.588 1.00 44.75 190 LYS A N 1
ATOM 1514 C CA . LYS A 1 190 ? 26.350 -4.756 -35.710 1.00 44.75 190 LYS A CA 1
ATOM 1515 C C . LYS A 1 190 ? 25.650 -4.935 -37.052 1.00 44.75 190 LYS A C 1
ATOM 1517 O O . LYS A 1 190 ? 24.689 -5.740 -37.102 1.00 44.75 190 LYS A O 1
#

pLDDT: mean 74.95, std 26.34, range [24.22, 98.5]

Radius of gyration: 21.3 Å; chains: 1; bounding box: 57×74×52 Å

Secondary structure (DSSP, 8-state):
--------------PPP-----TTTHHHHHHHHHTT--S--------STT----HHHHHHHHHH-SEEEEEETTTTEEEEEE----SS---EEEEEEPPSSHHHHHHHHHHH-GGG-S-S--EEEE--S-TTHHHHTSHHHHHHHHHHHTT-HHHHHHHHHHHHHHHHHHHHHHHHHHHTTT---S----